Protein AF-A0A5J4PIX2-F1 (afdb_monomer)

Sequence (315 aa):
GSLEWQYAYGLLQMKQENYPQAVTAFTSLLTMNGIDDHLYAMTASALGYIYWLMGKTFQAKIYTAKAVIADITSATKETTALRTLAGLLYETGDINRANKYIKLAMEDANFYNARHRKIEVSSILPIIEKERFEAVEGQRNVLVWFVASVLLLFLLLSGATVIIYKQMKKLQVARYTIEKRQKQLQQTNSQLTEANNIKDEYIGFSFYVNSEYISKIENLYKLVNRKITARQYDDLRVLFRKSDLQKERENMYVSFDETFLKLFPTFISSYNNLFQPNDRTHSDTGKNLTAEMRIFALIRLGIFESERIAKFLNY

Foldseek 3Di:
DDLVVLQVQLVVCVVVVVLVSSLVSLVVSCPDPPDALQSLLVSLQSQLVSCVVVVVLVSNLVSLVSSCVSCVVVVVPPLVSLQVNLVSCVVVPVLVSSLVSLVVSCVSCVVVVPVVSNVVSVVCNVVSVVVVVVVVVVVVVVVVVVVVVVVVVVVVVVVVVVVVVVVVVVVVVVVVVVVVVVVVVVVVVVVVVVVVVLVVVLVVLVVVVVVVVVVVVVVVVVVVVVCVVVVVVVVVVVVDDPVVVVVVLVVVQLSVQQSLCVSVVCLLVVVQVVDDPVPRDDPVPSRGDDLVSQLVSCVVVVNPDPVVSCVSSVD

InterPro domains:
  IPR011990 Tetratricopeptide-like helical domain superfamily [G3DSA:1.25.40.10] (1-125)
  IPR011990 Tetratricopeptide-like helical domain superfamily [SSF48452] (4-108)
  IPR045957 SusR, C-terminal domain [PF19904] (192-315)
  IPR060534 SusR, N-terminal domain [PF28559] (2-123)

Secondary structure (DSSP, 8-state):
--HHHHHHHHHHHHHTT-HHHHHHHHHHHTTSTT--HHHHHHHHHHHHHHHHHTT-HHHHHHHHHHHHHHHHHTT---HHHHHHHHHHHHHTT-HHHHHHHHHHHHHHHHHTT-HHHHHHHHTTHHHHHHHHHHHHHHHHHHHHHHHHHHHHHHHHHHHHHHHHHHHHHHHHHHHHHHHHHHHHHHHHHHHHHHHHHHHHHHHHHHHHHHHHHHHHHHHHHHHHHHHHHTT-HHHHHHHS-HHHHHHHHHHHHHHHHHHHHHH-TTHHHHHHTTS-GGG----TTSSS--HHHHHHHHHHTT---HHHHHHHHT-

Structure (mmCIF, N/CA/C/O backbone):
data_AF-A0A5J4PIX2-F1
#
_entry.id   AF-A0A5J4PIX2-F1
#
loop_
_atom_site.group_PDB
_atom_site.id
_atom_site.type_symbol
_atom_site.label_atom_id
_atom_site.label_alt_id
_atom_site.label_comp_id
_atom_site.label_asym_id
_atom_site.label_entity_id
_atom_site.label_seq_id
_atom_site.pdbx_PDB_ins_code
_atom_site.Cartn_x
_atom_site.Cartn_y
_atom_site.Cartn_z
_atom_site.occupancy
_atom_site.B_iso_or_equiv
_atom_site.auth_seq_id
_atom_site.auth_comp_id
_atom_site.auth_asym_id
_atom_site.auth_atom_id
_atom_site.pdbx_PDB_model_num
ATOM 1 N N . GLY A 1 1 ? 42.971 25.928 -65.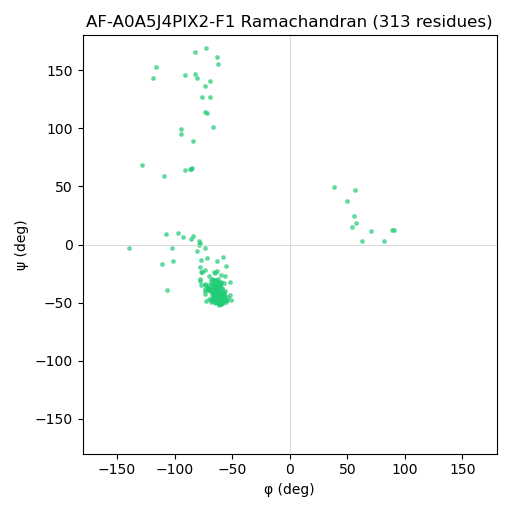569 1.00 60.88 1 GLY A N 1
ATOM 2 C CA . GLY A 1 1 ? 43.254 24.586 -66.113 1.00 60.88 1 GLY A CA 1
ATOM 3 C C . GLY A 1 1 ? 41.956 23.949 -66.555 1.00 60.88 1 GLY A C 1
ATOM 4 O O . GLY A 1 1 ? 40.912 24.391 -66.091 1.00 60.88 1 GLY A O 1
ATOM 5 N N . SER A 1 2 ? 42.004 22.959 -67.445 1.00 83.88 2 SER A N 1
ATOM 6 C CA . SER A 1 2 ? 40.838 22.116 -67.754 1.00 83.88 2 SER A CA 1
ATOM 7 C C . SER A 1 2 ? 40.400 21.312 -66.516 1.00 83.88 2 SER A C 1
ATOM 9 O O . SER A 1 2 ? 41.187 21.154 -65.578 1.00 83.88 2 SER A O 1
ATOM 11 N N . LEU A 1 3 ? 39.159 20.806 -66.510 1.00 87.62 3 LEU A N 1
ATOM 12 C CA . LEU A 1 3 ? 38.625 19.949 -65.435 1.00 87.62 3 LEU A CA 1
ATOM 13 C C . LEU A 1 3 ? 39.538 18.736 -65.181 1.00 87.62 3 LEU A C 1
ATOM 15 O O . LEU A 1 3 ? 39.919 18.461 -64.045 1.00 87.62 3 LEU A O 1
ATOM 19 N N . GLU A 1 4 ? 39.973 18.080 -66.259 1.00 85.94 4 GLU A N 1
ATOM 20 C CA . GLU A 1 4 ? 40.886 16.931 -66.231 1.00 85.94 4 GLU A CA 1
ATOM 21 C C . GLU A 1 4 ? 42.238 17.271 -65.598 1.00 85.94 4 GLU A C 1
ATOM 23 O O . GLU A 1 4 ? 42.764 16.500 -64.796 1.00 85.94 4 GLU A O 1
ATOM 28 N N . TRP A 1 5 ? 42.789 18.449 -65.913 1.00 89.62 5 TRP A N 1
ATOM 29 C CA . TRP A 1 5 ? 44.062 18.883 -65.345 1.00 89.62 5 TRP A CA 1
ATOM 30 C C . TRP A 1 5 ? 43.950 19.116 -63.837 1.00 89.62 5 TRP A C 1
ATOM 32 O O . TRP A 1 5 ? 44.822 18.677 -63.093 1.00 89.62 5 TRP A O 1
ATOM 42 N N . GLN A 1 6 ? 42.876 19.765 -63.371 1.00 88.88 6 GLN A N 1
ATOM 43 C CA . GLN A 1 6 ? 42.657 20.007 -61.939 1.00 88.88 6 GLN A CA 1
ATOM 44 C C . GLN A 1 6 ? 42.469 18.698 -61.166 1.00 88.88 6 GLN A C 1
ATOM 46 O O . GLN A 1 6 ? 43.036 18.533 -60.086 1.00 88.88 6 GLN A O 1
ATOM 51 N N . TYR A 1 7 ? 41.723 17.749 -61.738 1.00 91.56 7 TYR A N 1
ATOM 52 C CA . TYR A 1 7 ? 41.525 16.433 -61.139 1.00 91.56 7 TYR A CA 1
ATOM 53 C C . TYR A 1 7 ? 42.841 15.645 -61.051 1.00 91.56 7 TYR A C 1
ATOM 55 O O . TYR A 1 7 ? 43.217 15.178 -59.975 1.00 91.56 7 TYR A O 1
ATOM 63 N N . ALA A 1 8 ? 43.595 15.568 -62.153 1.00 92.56 8 ALA A N 1
ATOM 64 C CA . ALA A 1 8 ? 44.889 14.891 -62.194 1.00 92.56 8 ALA A CA 1
ATOM 65 C C . ALA A 1 8 ? 45.922 15.548 -61.262 1.00 92.56 8 ALA A C 1
ATOM 67 O O . ALA A 1 8 ? 46.672 14.852 -60.576 1.00 92.56 8 ALA A O 1
ATOM 68 N N . TYR A 1 9 ? 45.939 16.883 -61.192 1.00 93.56 9 TYR A N 1
ATOM 69 C CA . TYR A 1 9 ? 46.800 17.626 -60.277 1.00 93.56 9 TYR A CA 1
ATOM 70 C C . TYR A 1 9 ? 46.440 17.346 -58.812 1.00 93.56 9 TYR A C 1
ATOM 72 O O . TYR A 1 9 ? 47.329 17.059 -58.012 1.00 93.56 9 TYR A O 1
ATOM 80 N N . GLY A 1 10 ? 45.148 17.343 -58.465 1.00 93.19 10 GLY A N 1
ATOM 81 C CA . GLY A 1 10 ? 44.678 16.970 -57.130 1.00 93.19 10 GLY A CA 1
ATOM 82 C C . GLY A 1 10 ? 45.095 15.550 -56.734 1.00 93.19 10 GLY A C 1
ATOM 83 O O . GLY A 1 10 ? 45.618 15.348 -55.638 1.00 93.19 10 GLY A O 1
ATOM 84 N N . LEU A 1 11 ? 44.960 14.579 -57.646 1.00 92.69 11 LEU A N 1
ATOM 85 C CA . LEU A 1 11 ? 45.409 13.198 -57.424 1.00 92.69 11 LEU A CA 1
ATOM 86 C C . LEU A 1 11 ? 46.930 13.096 -57.242 1.00 92.69 11 LEU A C 1
ATOM 88 O O . LEU A 1 11 ? 47.393 12.349 -56.379 1.00 92.69 11 LEU A O 1
ATOM 92 N N . LEU A 1 12 ? 47.713 13.853 -58.018 1.00 94.88 12 LEU A N 1
ATOM 93 C CA . LEU A 1 12 ? 49.168 13.905 -57.872 1.00 94.88 12 LEU A CA 1
ATOM 94 C C . LEU A 1 12 ? 49.569 14.445 -56.495 1.00 94.88 12 LEU A C 1
ATOM 96 O O . LEU A 1 12 ? 50.401 13.836 -55.824 1.00 94.88 12 LEU A O 1
ATOM 100 N N . GLN A 1 13 ? 48.963 15.554 -56.062 1.00 95.19 13 GLN A N 1
ATOM 101 C CA . GLN A 1 13 ? 49.224 16.136 -54.743 1.00 95.19 13 GLN A CA 1
ATOM 102 C C . GLN A 1 13 ? 48.799 15.186 -53.617 1.00 95.19 13 GLN A C 1
ATOM 104 O O . GLN A 1 13 ? 49.530 15.036 -52.643 1.00 95.19 13 GLN A O 1
ATOM 109 N N . MET A 1 14 ? 47.672 14.483 -53.775 1.00 92.31 14 MET A N 1
ATOM 110 C CA . MET A 1 14 ? 47.227 13.455 -52.831 1.00 92.31 14 MET A CA 1
ATOM 111 C C . MET A 1 14 ? 48.238 12.304 -52.727 1.00 92.31 14 MET A C 1
ATOM 113 O O . MET A 1 14 ? 48.564 11.880 -51.624 1.00 92.31 14 MET A O 1
ATOM 117 N N . LYS A 1 15 ? 48.778 11.829 -53.858 1.00 93.00 15 LYS A N 1
ATOM 118 C CA . LYS A 1 15 ? 49.800 10.769 -53.895 1.00 93.00 15 LYS A CA 1
ATOM 119 C C . LYS A 1 15 ? 51.128 11.199 -53.262 1.00 93.00 15 LYS A C 1
ATOM 121 O O . LYS A 1 15 ? 51.846 10.360 -52.736 1.00 93.00 15 LYS A O 1
ATOM 126 N N . GLN A 1 16 ? 51.455 12.488 -53.330 1.00 94.44 16 GLN A N 1
ATOM 127 C CA . GLN A 1 16 ? 52.626 13.084 -52.677 1.00 94.44 16 GLN A CA 1
ATOM 128 C C . GLN A 1 16 ? 52.366 13.453 -51.205 1.00 94.44 16 GLN A C 1
ATOM 130 O O . GLN A 1 16 ? 53.199 14.121 -50.601 1.00 94.44 16 GLN A O 1
ATOM 135 N N . GLU A 1 17 ? 51.210 13.067 -50.645 1.00 92.06 17 GLU A N 1
ATOM 136 C CA . GLU A 1 17 ? 50.758 13.404 -49.284 1.00 92.06 17 GLU A CA 1
ATOM 137 C C . GLU A 1 17 ? 50.670 14.914 -49.007 1.00 92.06 17 GLU A C 1
ATOM 139 O O . GLU A 1 17 ? 50.573 15.367 -47.865 1.00 92.06 17 GLU A O 1
ATOM 144 N N . ASN A 1 18 ? 50.627 15.726 -50.065 1.00 94.81 18 ASN A N 1
ATOM 145 C CA . ASN A 1 18 ? 50.499 17.169 -49.972 1.00 94.81 18 ASN A CA 1
ATOM 146 C C . ASN A 1 18 ? 49.021 17.572 -49.856 1.00 94.81 18 ASN A C 1
ATOM 148 O O . ASN A 1 18 ? 48.418 18.166 -50.759 1.00 94.81 18 ASN A O 1
ATOM 152 N N . TYR A 1 19 ? 48.407 17.178 -48.738 1.00 94.19 19 TYR A N 1
ATOM 153 C CA . TYR A 1 19 ? 46.964 17.277 -48.516 1.00 94.19 19 TYR A CA 1
ATOM 154 C C . TYR A 1 19 ? 46.379 18.692 -48.660 1.00 94.19 19 TYR A C 1
ATOM 156 O O . TYR A 1 19 ? 45.306 18.805 -49.253 1.00 94.19 19 TYR A O 1
ATOM 164 N N . PRO A 1 20 ? 47.015 19.790 -48.198 1.00 94.62 20 PRO A N 1
ATOM 165 C CA . PRO A 1 20 ? 46.440 21.130 -48.361 1.00 94.62 20 PRO A CA 1
ATOM 166 C C . PRO A 1 20 ? 46.295 21.547 -49.835 1.00 94.62 20 PRO A C 1
ATOM 168 O O . PRO A 1 20 ? 45.285 22.137 -50.231 1.00 94.62 20 PRO A O 1
ATOM 171 N N . GLN A 1 21 ? 47.274 21.197 -50.666 1.00 93.50 21 GLN A N 1
ATOM 172 C CA . GLN A 1 21 ? 47.303 21.493 -52.094 1.00 93.50 21 GLN A CA 1
ATOM 173 C C . GLN A 1 21 ? 46.311 20.598 -52.840 1.00 93.50 21 GLN A C 1
ATOM 175 O O . GLN A 1 21 ? 45.586 21.093 -53.701 1.00 93.50 21 GLN A O 1
ATOM 180 N N . ALA A 1 22 ? 46.208 19.320 -52.458 1.00 94.62 22 ALA A N 1
ATOM 181 C CA . ALA A 1 22 ? 45.189 18.410 -52.979 1.00 94.62 22 ALA A CA 1
ATOM 182 C C . ALA A 1 22 ? 43.768 18.907 -52.662 1.00 94.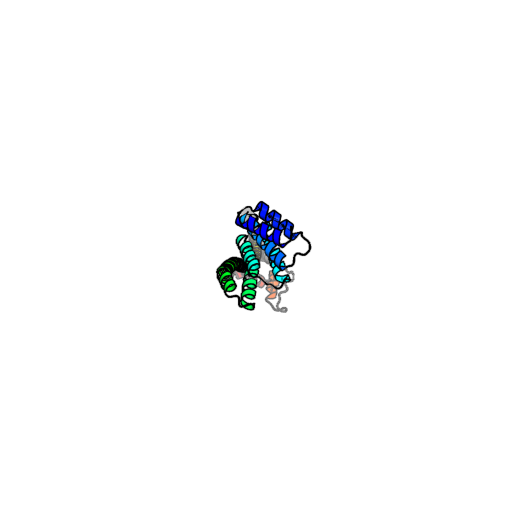62 22 ALA A C 1
ATOM 184 O O . ALA A 1 22 ? 42.920 18.965 -53.550 1.00 94.62 22 ALA A O 1
ATOM 185 N N . VAL A 1 23 ? 43.523 19.347 -51.420 1.00 95.69 23 VAL A N 1
ATOM 186 C CA . VAL A 1 23 ? 42.243 19.945 -51.013 1.00 95.69 23 VAL A CA 1
ATOM 187 C C . VAL A 1 23 ? 41.940 21.180 -51.850 1.00 95.69 23 VAL A C 1
ATOM 189 O O . VAL A 1 23 ? 40.829 21.292 -52.350 1.00 95.69 23 VAL A O 1
ATOM 192 N N . THR A 1 24 ? 42.909 22.078 -52.042 1.00 94.62 24 THR A N 1
ATOM 193 C CA . THR A 1 24 ? 42.724 23.304 -52.839 1.00 94.62 24 THR A CA 1
ATOM 194 C C . THR A 1 24 ? 42.380 22.992 -54.299 1.00 94.62 24 THR A C 1
ATOM 196 O O . THR A 1 24 ? 41.488 23.615 -54.872 1.00 94.62 24 THR A O 1
ATOM 199 N N . ALA A 1 25 ? 43.052 22.006 -54.898 1.00 93.50 25 ALA A N 1
ATOM 200 C CA . ALA A 1 25 ? 42.788 21.574 -56.267 1.00 93.50 25 ALA A CA 1
ATOM 201 C C . ALA A 1 25 ? 41.380 20.977 -56.414 1.00 93.50 25 ALA A C 1
ATOM 203 O O . ALA A 1 25 ? 40.615 21.386 -57.288 1.00 93.50 25 ALA A O 1
ATOM 204 N N . PHE A 1 26 ? 41.000 20.059 -55.520 1.00 95.38 26 PHE A N 1
ATOM 205 C CA . PHE A 1 26 ? 39.692 19.412 -55.572 1.00 95.38 26 PHE A CA 1
ATOM 206 C C . PHE A 1 26 ? 38.539 20.352 -55.205 1.00 95.38 26 PHE A C 1
ATOM 208 O O . PHE A 1 26 ? 37.488 20.287 -55.836 1.00 95.38 26 PHE A O 1
ATOM 215 N N . THR A 1 27 ? 38.701 21.263 -54.240 1.00 93.81 27 THR A N 1
ATOM 216 C CA . THR A 1 27 ? 37.658 22.260 -53.941 1.00 93.81 27 THR A CA 1
ATOM 217 C C . THR A 1 27 ? 37.482 23.244 -55.088 1.00 93.81 27 THR A C 1
ATOM 219 O O . THR A 1 27 ? 36.345 23.570 -55.419 1.00 93.81 27 THR A O 1
ATOM 222 N N . SER A 1 28 ? 38.573 23.665 -55.740 1.00 91.19 28 SER A N 1
ATOM 223 C CA . SER A 1 28 ? 38.495 24.480 -56.954 1.00 91.19 28 SER A CA 1
ATOM 224 C C . SER A 1 28 ? 37.748 23.736 -58.062 1.00 91.19 28 SER A C 1
ATOM 226 O O . SER A 1 28 ? 36.822 24.305 -58.638 1.00 91.19 28 SER A O 1
ATOM 228 N N . LEU A 1 29 ? 38.062 22.456 -58.294 1.00 92.81 29 LEU A N 1
ATOM 229 C CA . LEU A 1 29 ? 37.384 21.620 -59.288 1.00 92.81 29 LEU A CA 1
ATOM 230 C C . LEU A 1 29 ? 35.868 21.530 -59.051 1.00 92.81 29 LEU A C 1
ATOM 232 O O . LEU A 1 29 ? 35.101 21.707 -59.992 1.00 92.81 29 LEU A O 1
ATOM 236 N N . LEU A 1 30 ? 35.429 21.350 -57.799 1.00 92.00 30 LEU A N 1
ATOM 237 C CA . LEU A 1 30 ? 34.001 21.302 -57.446 1.00 92.00 30 LEU A CA 1
ATOM 238 C C . LEU A 1 30 ? 33.239 22.614 -57.716 1.00 92.00 30 LEU A C 1
ATOM 240 O O . LEU A 1 30 ? 32.011 22.614 -57.673 1.00 92.00 30 LEU A O 1
ATOM 244 N N . THR A 1 31 ? 33.940 23.727 -57.959 1.00 89.62 31 THR A N 1
ATOM 245 C CA . THR A 1 31 ? 33.336 25.039 -58.269 1.00 89.62 31 THR A CA 1
ATOM 246 C C . THR A 1 31 ? 33.376 25.402 -59.754 1.00 89.62 31 THR A C 1
ATOM 248 O O . THR A 1 31 ? 32.864 26.451 -60.140 1.00 89.62 31 THR A O 1
ATOM 251 N N . MET A 1 32 ? 33.989 24.566 -60.598 1.00 88.94 32 MET A N 1
ATOM 252 C CA . MET A 1 32 ? 34.091 24.826 -62.033 1.00 88.94 32 MET A CA 1
ATOM 253 C C . MET A 1 32 ? 32.796 24.453 -62.766 1.00 88.94 32 MET A C 1
ATOM 255 O O . MET A 1 32 ? 32.150 23.453 -62.461 1.00 88.94 32 MET A O 1
ATOM 259 N N . ASN A 1 33 ? 32.438 25.243 -63.782 1.00 84.12 33 ASN A N 1
ATOM 260 C CA . ASN A 1 33 ? 31.292 24.953 -64.643 1.00 84.12 33 ASN A CA 1
ATOM 261 C C . ASN A 1 33 ? 31.565 23.718 -65.519 1.00 84.12 33 ASN A C 1
ATOM 263 O O . ASN A 1 33 ? 32.663 23.573 -66.057 1.00 84.12 33 ASN A O 1
ATOM 267 N N . GLY A 1 34 ? 30.547 22.873 -65.708 1.00 83.25 34 GLY A N 1
ATOM 268 C CA . GLY A 1 34 ? 30.616 21.699 -66.588 1.00 83.25 34 GLY A CA 1
ATOM 269 C C . GLY A 1 34 ? 31.118 20.411 -65.928 1.00 83.25 34 GLY A C 1
ATOM 270 O O . GLY A 1 34 ? 31.419 19.463 -66.644 1.00 83.25 34 GLY A O 1
ATOM 271 N N . ILE A 1 35 ? 31.215 20.365 -64.595 1.00 87.44 35 ILE A N 1
ATOM 272 C CA . ILE A 1 35 ? 31.452 19.114 -63.865 1.00 87.44 35 ILE A CA 1
ATOM 273 C C . ILE A 1 35 ? 30.209 18.216 -63.955 1.00 87.44 35 ILE A C 1
ATOM 275 O O . ILE A 1 35 ? 29.102 18.664 -63.656 1.00 87.44 35 ILE A O 1
ATOM 279 N N . ASP A 1 36 ? 30.385 16.969 -64.389 1.00 88.94 36 ASP A N 1
ATOM 280 C CA . ASP A 1 36 ? 29.320 15.966 -64.339 1.00 88.94 36 ASP A CA 1
ATOM 281 C C . ASP A 1 36 ? 29.225 15.319 -62.945 1.00 88.94 36 ASP A C 1
ATOM 283 O O . ASP A 1 36 ? 30.123 15.447 -62.106 1.00 88.94 36 ASP A O 1
ATOM 287 N N . ASP A 1 37 ? 28.119 14.622 -62.686 1.00 87.25 37 ASP A N 1
ATOM 288 C CA . ASP A 1 37 ? 27.860 13.999 -61.386 1.00 87.25 37 ASP A CA 1
ATOM 289 C C . ASP A 1 37 ? 28.899 12.918 -61.028 1.00 87.25 37 ASP A C 1
ATOM 291 O O . ASP A 1 37 ? 29.210 12.731 -59.852 1.00 87.25 37 ASP A O 1
ATOM 295 N N . HIS A 1 38 ? 29.481 12.230 -62.017 1.00 85.88 38 HIS A N 1
ATOM 296 C CA . HIS A 1 38 ? 30.475 11.182 -61.774 1.00 85.88 38 HIS A CA 1
ATOM 297 C C . HIS A 1 38 ? 31.815 11.778 -61.321 1.00 85.88 38 HIS A C 1
ATOM 299 O O . HIS A 1 38 ? 32.360 11.389 -60.286 1.00 85.88 38 HIS A O 1
ATOM 305 N N . LEU A 1 39 ? 32.315 12.790 -62.031 1.00 88.50 39 LEU A N 1
ATOM 306 C CA . LEU A 1 39 ? 33.515 13.535 -61.667 1.00 88.50 39 LEU A CA 1
ATOM 307 C C . LEU A 1 39 ? 33.321 14.278 -60.340 1.00 88.50 39 LEU A C 1
ATOM 309 O O . LEU A 1 39 ? 34.252 14.344 -59.529 1.00 88.50 39 LEU A O 1
ATOM 313 N N . TYR A 1 40 ? 32.113 14.789 -60.075 1.00 91.94 40 TYR A N 1
ATOM 314 C CA . TYR A 1 40 ? 31.759 15.343 -58.770 1.00 91.94 40 TYR A CA 1
ATOM 315 C C . TYR A 1 40 ? 31.881 14.284 -57.669 1.00 91.94 40 TYR A C 1
ATOM 317 O O . TYR A 1 40 ? 32.528 14.542 -56.650 1.00 91.94 40 TYR A O 1
ATOM 325 N N . ALA A 1 41 ? 31.310 13.092 -57.869 1.00 89.50 41 ALA A N 1
ATOM 326 C CA . ALA A 1 41 ? 31.349 12.008 -56.893 1.00 89.50 41 ALA A CA 1
ATOM 327 C C . ALA A 1 41 ? 32.783 11.559 -56.583 1.00 89.50 41 ALA A C 1
ATOM 329 O O . ALA A 1 41 ? 33.179 11.516 -55.415 1.00 89.50 41 ALA A O 1
ATOM 330 N N . MET A 1 42 ? 33.605 11.340 -57.614 1.00 89.25 42 MET A N 1
ATOM 331 C CA . MET A 1 42 ? 35.021 10.989 -57.463 1.00 89.25 42 MET A CA 1
ATOM 332 C C . MET A 1 42 ? 35.805 12.068 -56.703 1.00 89.25 42 MET A C 1
ATOM 334 O O . MET A 1 42 ? 36.594 11.762 -55.806 1.00 89.25 42 MET A O 1
ATOM 338 N N . THR A 1 43 ? 35.575 13.341 -57.034 1.00 93.06 43 THR A N 1
ATOM 339 C CA . THR A 1 43 ? 36.252 14.483 -56.400 1.00 93.06 43 THR A CA 1
ATOM 340 C C . THR A 1 43 ? 35.830 14.648 -54.938 1.00 93.06 43 THR A C 1
ATOM 342 O O . THR A 1 43 ? 36.672 14.840 -54.058 1.00 93.06 43 THR A O 1
ATOM 345 N N . ALA A 1 44 ? 34.532 14.531 -54.647 1.00 94.12 44 ALA A N 1
ATOM 346 C CA . ALA A 1 44 ? 34.002 14.582 -53.289 1.00 94.12 44 ALA A CA 1
ATOM 347 C C . ALA A 1 44 ? 34.476 13.384 -52.446 1.00 94.12 44 ALA A C 1
ATOM 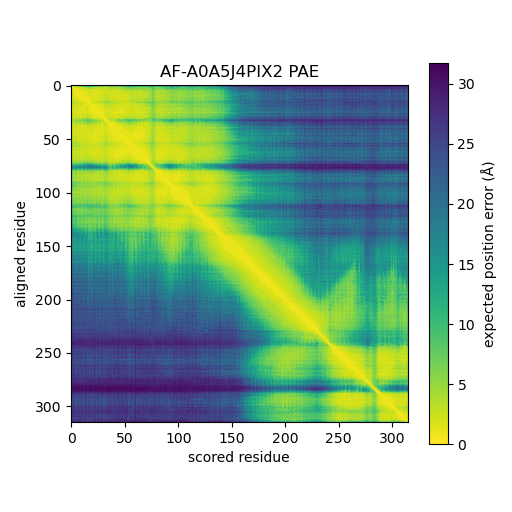349 O O . ALA A 1 44 ? 34.803 13.559 -51.273 1.00 94.12 44 ALA A O 1
ATOM 350 N N . SER A 1 45 ? 34.589 12.194 -53.042 1.00 92.00 45 SER A N 1
ATOM 351 C CA . SER A 1 45 ? 35.131 10.997 -52.389 1.00 92.00 45 SER A CA 1
ATOM 352 C C . SER A 1 45 ? 36.604 11.186 -52.009 1.00 92.00 45 SER A C 1
ATOM 354 O O . SER A 1 45 ? 36.980 10.971 -50.854 1.00 92.00 45 SER A O 1
ATOM 356 N N . ALA A 1 46 ? 37.423 11.709 -52.931 1.00 93.38 46 ALA A N 1
ATOM 357 C CA . ALA A 1 46 ? 38.825 12.041 -52.671 1.00 93.38 46 ALA A CA 1
ATOM 358 C C . ALA A 1 46 ? 38.978 13.094 -51.557 1.00 93.38 46 ALA A C 1
ATOM 360 O O . ALA A 1 46 ? 39.794 12.921 -50.651 1.00 93.38 46 ALA A O 1
ATOM 361 N N . LEU A 1 47 ? 38.152 14.149 -51.557 1.00 95.62 47 LEU A N 1
ATOM 362 C CA . LEU A 1 47 ? 38.112 15.123 -50.459 1.00 95.62 47 LEU A CA 1
ATOM 363 C C . LEU A 1 47 ? 37.705 14.481 -49.132 1.00 95.62 47 LEU A C 1
ATOM 365 O O . LEU A 1 47 ? 38.319 14.773 -48.108 1.00 95.62 47 LEU A O 1
ATOM 369 N N . GLY A 1 48 ? 36.696 13.606 -49.137 1.00 94.19 48 GLY A N 1
ATOM 370 C CA . GLY A 1 48 ? 36.265 12.858 -47.957 1.00 94.19 48 GLY A CA 1
ATOM 371 C C . GLY A 1 48 ? 37.413 12.062 -47.338 1.00 94.19 48 GLY A C 1
ATOM 372 O O . GLY A 1 48 ? 37.665 12.177 -46.138 1.00 94.19 48 GLY A O 1
ATOM 373 N N . TYR A 1 49 ? 38.158 11.337 -48.175 1.00 92.62 49 TYR A N 1
ATOM 374 C CA . TYR A 1 49 ? 39.325 10.561 -47.766 1.00 92.62 49 TYR A CA 1
ATOM 375 C C . TYR A 1 49 ? 40.464 11.440 -47.233 1.00 92.62 49 TYR A C 1
ATOM 377 O O . TYR A 1 49 ? 40.986 11.181 -46.150 1.00 92.62 49 TYR A O 1
ATOM 385 N N . ILE A 1 50 ? 40.806 12.530 -47.928 1.00 95.06 50 ILE A N 1
ATOM 386 C CA . ILE A 1 50 ? 41.853 13.457 -47.474 1.00 95.06 50 ILE A CA 1
ATOM 387 C C . ILE A 1 50 ? 41.476 14.095 -46.134 1.00 95.06 50 ILE A C 1
ATOM 389 O O . ILE A 1 50 ? 42.296 14.148 -45.221 1.00 95.06 50 ILE A O 1
ATOM 393 N N . TYR A 1 51 ? 40.232 14.552 -45.971 1.00 95.69 51 TYR A N 1
ATOM 394 C CA . TYR A 1 51 ? 39.793 15.119 -44.698 1.00 95.69 51 TYR A CA 1
ATOM 395 C C . TYR A 1 51 ? 39.825 14.098 -43.563 1.00 95.69 51 TYR A C 1
ATOM 397 O O . TYR A 1 51 ? 40.144 14.478 -42.438 1.00 95.69 51 TYR A O 1
ATOM 405 N N . TRP A 1 52 ? 39.546 12.8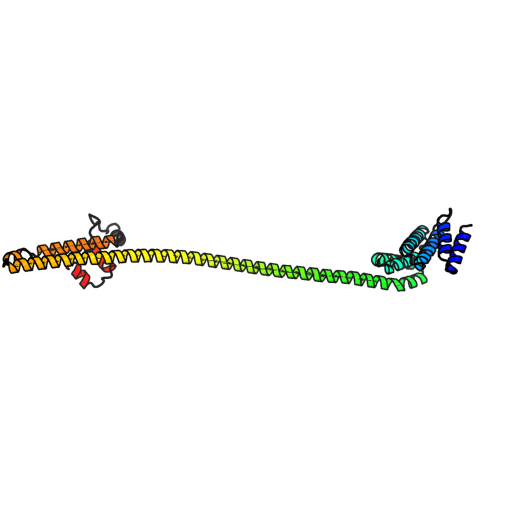23 -43.839 1.00 92.19 52 TRP A N 1
ATOM 406 C CA . TRP A 1 52 ? 39.700 11.757 -42.852 1.00 92.19 52 TRP A CA 1
ATOM 407 C C . TRP A 1 52 ? 41.169 11.578 -42.443 1.00 92.19 52 TRP A C 1
ATOM 409 O O . TRP A 1 52 ? 41.461 11.626 -41.250 1.00 92.19 52 TRP A O 1
ATOM 419 N N . LEU A 1 53 ? 42.100 11.515 -43.405 1.00 92.19 53 LEU A N 1
ATOM 420 C CA . LEU A 1 53 ? 43.547 11.448 -43.132 1.00 92.19 53 LEU A CA 1
ATOM 421 C C . LEU A 1 53 ? 44.065 12.660 -42.341 1.00 92.19 53 LEU A C 1
ATOM 423 O O . LEU A 1 53 ? 44.963 12.534 -41.515 1.00 92.19 53 LEU A O 1
ATOM 427 N N . MET A 1 54 ? 43.471 13.837 -42.549 1.00 94.19 54 MET A N 1
ATOM 428 C CA . MET A 1 54 ? 43.785 15.058 -41.799 1.00 94.19 54 MET A CA 1
ATOM 429 C C . MET A 1 54 ? 43.130 15.123 -40.403 1.00 94.19 54 MET A C 1
ATOM 431 O O . MET A 1 54 ? 43.214 16.163 -39.748 1.00 94.19 54 MET A O 1
ATOM 435 N N . GLY A 1 55 ? 42.408 14.085 -39.963 1.00 92.31 55 GLY A N 1
ATOM 436 C CA . GLY A 1 55 ? 41.663 14.074 -38.695 1.00 92.31 55 GLY A CA 1
ATOM 437 C C . GLY A 1 55 ? 40.425 14.984 -38.674 1.00 92.31 55 GLY A C 1
ATOM 438 O O . GLY A 1 55 ? 39.838 15.236 -37.623 1.00 92.31 55 GLY A O 1
ATOM 439 N N . LYS A 1 56 ? 39.998 15.500 -39.832 1.00 95.38 56 LYS A N 1
ATOM 440 C CA . LYS A 1 56 ? 38.842 16.396 -39.998 1.00 95.38 56 LYS A CA 1
ATOM 441 C C . LYS A 1 56 ? 37.569 15.587 -40.265 1.00 95.38 56 LYS A C 1
ATOM 443 O O . LYS A 1 56 ? 36.952 15.683 -41.327 1.00 95.38 56 LYS A O 1
ATOM 448 N N . THR A 1 57 ? 37.157 14.788 -39.281 1.00 93.06 57 THR A N 1
ATOM 449 C CA . THR A 1 57 ? 36.087 13.780 -39.415 1.00 93.06 57 THR A CA 1
ATOM 450 C C . THR A 1 57 ? 34.729 14.356 -39.828 1.00 93.06 57 THR A C 1
ATOM 452 O O . THR A 1 57 ? 33.970 13.715 -40.554 1.00 93.06 57 THR A O 1
ATOM 455 N N . PHE A 1 58 ? 34.395 15.579 -39.406 1.00 94.00 58 PHE A N 1
ATOM 456 C CA . PHE A 1 58 ? 33.141 16.224 -39.809 1.00 94.00 58 PHE A CA 1
ATOM 457 C C . PHE A 1 58 ? 33.123 16.538 -41.311 1.00 94.00 58 PHE A C 1
ATOM 459 O O . PHE A 1 58 ? 32.171 16.188 -42.009 1.00 94.00 58 PHE A O 1
ATOM 466 N N . GLN A 1 59 ? 34.202 17.131 -41.824 1.00 95.00 59 GLN A N 1
ATOM 467 C CA . GLN A 1 59 ? 34.378 17.407 -43.245 1.00 95.00 59 GLN A CA 1
ATOM 468 C C . GLN A 1 59 ? 34.443 16.103 -44.044 1.00 95.00 59 GLN A C 1
ATOM 470 O O . GLN A 1 59 ? 33.788 16.006 -45.080 1.00 95.00 59 GLN A O 1
ATOM 475 N N . ALA A 1 60 ? 35.136 15.081 -43.531 1.00 95.25 60 ALA A N 1
ATOM 476 C CA . ALA A 1 60 ? 35.166 13.754 -44.140 1.00 95.25 60 ALA A CA 1
ATOM 477 C C . ALA A 1 60 ? 33.750 13.190 -44.340 1.00 95.25 60 ALA A C 1
ATOM 479 O O . ALA A 1 60 ? 33.399 12.786 -45.449 1.00 95.25 60 ALA A O 1
ATOM 480 N N . LYS A 1 61 ? 32.894 13.248 -43.307 1.00 94.81 61 LYS A N 1
ATOM 481 C CA . LYS A 1 61 ? 31.488 12.819 -43.399 1.00 94.81 61 LYS A CA 1
ATOM 482 C C . LYS A 1 61 ? 30.689 13.637 -44.410 1.00 94.81 61 LYS A C 1
ATOM 484 O O . LYS A 1 61 ? 29.943 13.051 -45.188 1.00 94.81 61 LYS A O 1
ATOM 489 N N . ILE A 1 62 ? 30.853 14.962 -44.432 1.00 95.62 62 ILE A N 1
ATOM 490 C CA . ILE A 1 62 ? 30.153 15.833 -45.390 1.00 95.62 62 ILE A CA 1
ATOM 491 C C . ILE A 1 62 ? 30.525 15.477 -46.828 1.00 95.62 62 ILE A C 1
ATOM 493 O O . ILE A 1 62 ? 29.639 15.275 -47.653 1.00 95.62 62 ILE A O 1
ATOM 497 N N . TYR A 1 63 ? 31.818 15.411 -47.140 1.00 95.81 63 TYR A N 1
ATOM 498 C CA . TYR A 1 63 ? 32.271 15.175 -48.509 1.00 95.81 63 TYR A CA 1
ATOM 499 C C . TYR A 1 63 ? 32.004 13.738 -48.966 1.00 95.81 63 TYR A C 1
ATOM 501 O O . TYR A 1 63 ? 31.573 13.543 -50.097 1.00 95.81 63 TYR A O 1
ATOM 509 N N . THR A 1 64 ? 32.105 12.754 -48.070 1.00 94.75 64 THR A N 1
ATOM 510 C CA . THR A 1 64 ? 31.695 11.375 -48.379 1.00 94.75 64 THR A CA 1
ATOM 511 C C . THR A 1 64 ? 30.182 11.280 -48.609 1.00 94.75 64 THR A C 1
ATOM 513 O O . THR A 1 64 ? 29.747 10.613 -49.539 1.00 94.75 64 THR A O 1
ATOM 516 N N . ALA A 1 65 ? 29.353 11.989 -47.833 1.00 94.44 65 ALA A N 1
ATOM 517 C CA . ALA A 1 65 ? 27.908 12.039 -48.073 1.00 94.44 65 ALA A CA 1
ATOM 518 C C . ALA A 1 65 ? 27.557 12.726 -49.402 1.00 94.44 65 ALA A C 1
ATOM 520 O O . ALA A 1 65 ? 26.671 12.261 -50.113 1.00 94.44 65 ALA A O 1
ATOM 521 N N . LYS A 1 66 ? 28.272 13.797 -49.766 1.00 94.19 66 LYS A N 1
ATOM 522 C CA . LYS A 1 66 ? 28.146 14.439 -51.083 1.00 94.19 66 LYS A CA 1
ATOM 523 C C . LYS A 1 66 ? 28.520 13.486 -52.221 1.00 94.19 66 LYS A C 1
ATOM 525 O O . LYS A 1 66 ? 27.809 13.461 -53.218 1.00 94.19 66 LYS A O 1
ATOM 530 N N . ALA A 1 67 ? 29.575 12.688 -52.045 1.00 92.44 67 ALA A N 1
ATOM 531 C CA . ALA A 1 67 ? 29.959 11.654 -53.002 1.00 92.44 67 ALA A CA 1
ATOM 532 C C . ALA A 1 67 ? 28.850 10.608 -53.171 1.00 92.44 67 ALA A C 1
ATOM 534 O O . ALA A 1 67 ? 28.414 10.369 -54.286 1.00 92.44 67 ALA A O 1
ATOM 535 N N . VAL A 1 68 ? 28.301 10.091 -52.064 1.00 91.44 68 VAL A N 1
ATOM 536 C CA . VAL A 1 68 ? 27.168 9.149 -52.087 1.00 91.44 68 VAL A CA 1
ATOM 537 C C . VAL A 1 68 ? 25.959 9.722 -52.827 1.00 91.44 68 VAL A C 1
ATOM 539 O O . VAL A 1 68 ? 25.332 9.016 -53.610 1.00 91.44 68 VAL A O 1
ATOM 542 N N . ILE A 1 69 ? 25.608 10.988 -52.583 1.00 91.06 69 ILE A N 1
ATOM 543 C CA . ILE A 1 69 ? 24.480 11.634 -53.267 1.00 91.06 69 ILE A CA 1
ATOM 544 C C . ILE A 1 69 ? 24.739 11.685 -54.776 1.00 91.06 69 ILE A C 1
ATOM 546 O O . ILE A 1 69 ? 23.866 11.288 -55.540 1.00 91.06 69 ILE A O 1
ATOM 550 N N . ALA A 1 70 ? 25.933 12.109 -55.190 1.00 90.25 70 ALA A N 1
ATOM 551 C CA . ALA A 1 70 ? 26.306 12.207 -56.598 1.00 90.25 70 ALA A CA 1
ATOM 552 C C . ALA A 1 70 ? 26.424 10.834 -57.298 1.00 90.25 70 ALA A C 1
ATOM 554 O O . ALA A 1 70 ? 26.022 10.689 -58.450 1.00 90.25 70 ALA A O 1
ATOM 555 N N . ASP A 1 71 ? 26.886 9.791 -56.599 1.00 86.62 71 ASP A N 1
ATOM 556 C CA . ASP A 1 71 ? 26.898 8.404 -57.101 1.00 86.62 71 ASP A CA 1
ATOM 557 C C . ASP A 1 71 ? 25.481 7.856 -57.332 1.00 86.62 71 ASP A C 1
ATOM 559 O O . ASP A 1 71 ? 25.232 7.067 -58.249 1.00 86.62 71 ASP A O 1
ATOM 563 N N . ILE A 1 72 ? 24.528 8.268 -56.491 1.00 84.25 72 ILE A N 1
ATOM 564 C CA . ILE A 1 72 ? 23.117 7.910 -56.651 1.00 84.25 72 ILE A CA 1
ATOM 565 C C . ILE A 1 72 ? 22.498 8.689 -57.819 1.00 84.25 72 ILE A C 1
ATOM 567 O O . ILE A 1 72 ? 21.765 8.088 -58.606 1.00 84.25 72 ILE A O 1
ATOM 571 N N . THR A 1 73 ? 22.782 9.991 -57.961 1.00 83.81 73 THR A N 1
ATOM 572 C CA . THR A 1 73 ? 22.213 10.816 -59.046 1.00 83.81 73 THR A CA 1
ATOM 573 C C . THR A 1 73 ? 22.778 10.456 -60.417 1.00 83.81 73 THR A C 1
ATOM 575 O O . THR A 1 73 ? 22.014 10.376 -61.376 1.00 83.81 73 THR A O 1
ATOM 578 N N . SER A 1 74 ? 24.072 10.134 -60.505 1.00 80.56 74 SER A N 1
ATOM 579 C CA . SER A 1 74 ? 24.719 9.659 -61.740 1.00 80.56 74 SER A CA 1
ATOM 580 C C . SER A 1 74 ? 24.351 8.221 -62.126 1.00 80.56 74 SER A C 1
ATOM 582 O O . SER A 1 74 ? 24.791 7.737 -63.168 1.00 80.56 74 SER A O 1
ATOM 584 N N . ALA A 1 75 ? 23.559 7.520 -61.302 1.00 71.75 75 ALA A N 1
ATOM 585 C CA . ALA A 1 75 ? 23.206 6.107 -61.456 1.00 71.75 75 ALA A CA 1
ATOM 586 C C . ALA A 1 75 ? 24.414 5.148 -61.580 1.00 71.75 75 ALA A C 1
ATOM 588 O O . ALA A 1 75 ? 24.240 3.981 -61.941 1.00 71.75 75 ALA A O 1
ATOM 589 N N . THR A 1 76 ? 25.624 5.604 -61.239 1.00 65.75 76 THR A N 1
ATOM 590 C CA . THR A 1 76 ? 26.852 4.794 -61.213 1.00 65.75 76 THR A CA 1
ATOM 591 C C . THR A 1 76 ? 26.863 3.845 -60.016 1.00 65.75 76 THR A C 1
ATOM 593 O O . THR A 1 76 ? 27.526 2.805 -60.068 1.00 65.75 76 THR A O 1
ATOM 596 N N . LYS A 1 77 ? 26.079 4.164 -58.966 1.00 62.84 77 LYS A N 1
ATOM 597 C CA . LYS A 1 77 ? 25.896 3.382 -57.731 1.00 62.84 77 LYS A CA 1
ATOM 598 C C . LYS A 1 77 ? 27.204 2.747 -57.257 1.00 62.84 77 LYS A C 1
ATOM 600 O O . LYS A 1 77 ? 27.285 1.542 -56.982 1.00 62.84 77 LYS A O 1
ATOM 605 N N . GLU A 1 78 ? 28.257 3.556 -57.186 1.00 65.50 78 GLU A N 1
ATOM 606 C CA . GLU A 1 78 ? 29.519 3.114 -56.621 1.00 65.50 78 GLU A CA 1
ATOM 607 C C . GLU A 1 78 ? 29.335 2.851 -55.120 1.00 65.50 78 GLU A C 1
ATOM 609 O O . GLU A 1 78 ? 29.321 3.737 -54.271 1.00 65.50 78 GLU A O 1
ATOM 614 N N . THR A 1 79 ? 29.196 1.572 -54.771 1.00 70.62 79 THR A N 1
ATOM 615 C CA . THR A 1 79 ? 29.018 1.085 -53.393 1.00 70.62 79 THR A CA 1
ATOM 616 C C . THR A 1 79 ? 30.134 1.547 -52.435 1.00 70.62 79 THR A C 1
ATOM 618 O O . THR A 1 79 ? 29.972 1.520 -51.213 1.00 70.62 79 THR A O 1
ATOM 621 N N . THR A 1 80 ? 31.275 1.978 -52.977 1.00 81.50 80 THR A N 1
ATOM 622 C CA . THR A 1 80 ? 32.479 2.379 -52.246 1.00 81.50 80 THR A CA 1
ATOM 623 C C . THR A 1 80 ? 32.245 3.596 -51.354 1.00 81.50 80 THR A C 1
ATOM 625 O O . THR A 1 80 ? 32.588 3.534 -50.174 1.00 81.50 80 THR A O 1
ATOM 628 N N . ALA A 1 81 ? 31.625 4.672 -51.857 1.00 87.38 81 ALA A N 1
ATOM 629 C CA . ALA A 1 81 ? 31.386 5.880 -51.062 1.00 87.38 81 ALA A CA 1
ATOM 630 C C . ALA A 1 81 ? 30.407 5.612 -49.907 1.00 87.38 81 ALA A C 1
ATOM 632 O O . ALA A 1 81 ? 30.613 6.075 -48.782 1.00 87.38 81 ALA A O 1
ATOM 633 N N . LEU A 1 82 ? 29.378 4.794 -50.154 1.00 89.81 82 LEU A N 1
ATOM 634 C CA . LEU A 1 82 ? 28.375 4.435 -49.151 1.00 89.81 82 LEU A CA 1
ATOM 635 C C . LEU A 1 82 ? 28.959 3.544 -48.047 1.00 89.81 82 LEU A C 1
ATOM 637 O O . LEU A 1 82 ? 28.682 3.764 -46.866 1.00 89.81 82 LEU A O 1
ATOM 641 N N . ARG A 1 83 ? 29.827 2.593 -48.416 1.00 90.50 83 ARG A N 1
ATOM 642 C CA . ARG A 1 83 ? 30.616 1.791 -47.468 1.00 90.50 83 ARG A CA 1
ATOM 643 C C . ARG A 1 83 ? 31.526 2.678 -46.617 1.00 90.50 83 ARG A C 1
ATOM 645 O O . ARG A 1 83 ? 31.541 2.528 -45.398 1.00 90.50 83 ARG A O 1
ATOM 652 N N . THR A 1 84 ? 32.250 3.614 -47.234 1.00 90.81 84 THR A N 1
ATOM 653 C CA . THR A 1 84 ? 33.130 4.552 -46.518 1.00 90.81 84 THR A CA 1
ATOM 654 C C . THR A 1 84 ? 32.337 5.421 -45.544 1.00 90.81 84 THR A C 1
ATOM 656 O O . THR A 1 84 ? 32.73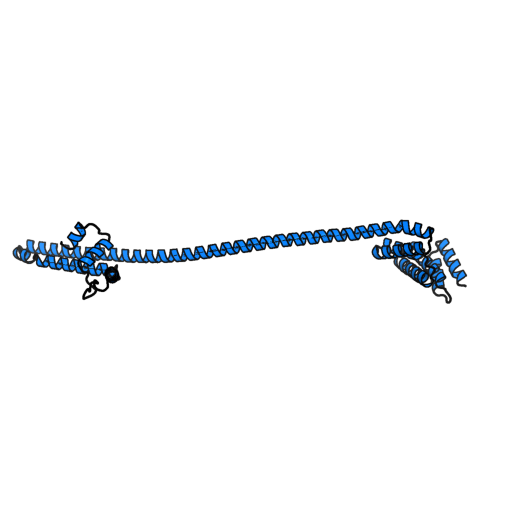5 5.570 -44.391 1.00 90.81 84 THR A O 1
ATOM 659 N N . LEU A 1 85 ? 31.169 5.931 -45.952 1.00 93.44 85 LEU A N 1
ATOM 660 C CA . LEU A 1 85 ? 30.301 6.705 -45.064 1.00 93.44 85 LEU A CA 1
ATOM 661 C C . LEU A 1 85 ? 29.794 5.863 -43.888 1.00 93.44 85 LEU A C 1
ATOM 663 O O . LEU A 1 85 ? 29.759 6.354 -42.762 1.00 93.44 85 LEU A O 1
ATOM 667 N N . ALA A 1 86 ? 29.424 4.602 -44.130 1.00 93.69 86 ALA A N 1
ATOM 668 C CA . ALA A 1 86 ? 29.036 3.682 -43.068 1.00 93.69 86 ALA A CA 1
ATOM 669 C C . ALA A 1 86 ? 30.180 3.449 -42.066 1.00 93.69 86 ALA A C 1
ATOM 671 O O . ALA A 1 86 ? 29.936 3.488 -40.863 1.00 93.69 86 ALA A O 1
ATOM 672 N N . GLY A 1 87 ? 31.418 3.291 -42.548 1.00 92.19 87 GLY A N 1
ATOM 673 C CA . GLY A 1 87 ? 32.615 3.194 -41.706 1.00 92.19 87 GLY A CA 1
ATOM 674 C C . GLY A 1 87 ? 32.844 4.446 -40.853 1.00 92.19 87 GLY A C 1
ATOM 675 O O . GLY A 1 87 ? 32.966 4.344 -39.638 1.00 92.19 87 GLY A O 1
ATOM 676 N N . LEU A 1 88 ? 32.785 5.640 -41.454 1.00 93.00 88 LEU A N 1
ATOM 677 C CA . LEU A 1 88 ? 32.926 6.912 -40.726 1.00 93.00 88 LEU A CA 1
ATOM 678 C C . LEU A 1 88 ? 31.833 7.117 -39.665 1.00 93.00 88 LEU A C 1
ATOM 680 O O . LEU A 1 88 ? 32.068 7.712 -38.611 1.00 93.00 88 LEU A O 1
ATOM 684 N N . LEU A 1 89 ? 30.606 6.676 -39.945 1.00 94.00 89 LEU A N 1
ATOM 685 C CA . LEU A 1 89 ? 29.502 6.748 -38.987 1.00 94.00 89 LEU A CA 1
ATOM 686 C C . LEU A 1 89 ? 29.688 5.756 -37.845 1.00 94.00 89 LEU A C 1
ATOM 688 O O . LEU A 1 89 ? 29.446 6.122 -36.699 1.00 94.00 89 LEU A O 1
ATOM 692 N N . TYR A 1 90 ? 30.177 4.556 -38.149 1.00 93.25 90 TYR A N 1
ATOM 693 C CA . TYR A 1 90 ? 30.520 3.551 -37.155 1.00 93.25 90 TYR A CA 1
ATOM 694 C C . TYR A 1 90 ? 31.625 4.048 -36.211 1.00 93.25 90 TYR A C 1
ATOM 696 O O . TYR A 1 90 ? 31.411 4.096 -35.004 1.00 93.25 90 TYR A O 1
ATOM 704 N N . GLU A 1 91 ? 32.739 4.555 -36.752 1.00 90.19 91 GLU A N 1
ATOM 705 C CA . GLU A 1 91 ? 33.848 5.128 -35.967 1.00 90.19 91 GLU A CA 1
ATOM 706 C C . GLU A 1 91 ? 33.419 6.320 -35.098 1.00 90.19 91 GLU A C 1
ATOM 708 O O . GLU A 1 91 ? 34.029 6.597 -34.068 1.00 90.19 91 GLU A O 1
ATOM 713 N N . THR A 1 92 ? 32.363 7.038 -35.497 1.00 90.88 92 THR A N 1
ATOM 714 C CA . THR A 1 92 ? 31.823 8.175 -34.733 1.00 90.88 92 THR A CA 1
ATOM 715 C C . THR A 1 92 ? 30.624 7.823 -33.848 1.00 90.88 92 THR A C 1
ATOM 717 O O . THR A 1 92 ? 29.998 8.730 -33.299 1.00 90.88 92 THR A O 1
ATOM 720 N N . GLY A 1 93 ? 30.310 6.532 -33.682 1.00 90.94 93 GLY A N 1
ATOM 721 C CA . GLY A 1 93 ? 29.277 6.030 -32.768 1.00 90.94 93 GLY A CA 1
ATOM 722 C C . GLY A 1 93 ? 27.839 6.076 -33.300 1.00 90.94 93 GLY A C 1
ATOM 723 O O . GLY A 1 93 ? 26.909 5.698 -32.589 1.00 90.94 93 GLY A O 1
ATOM 724 N N . ASP A 1 94 ? 27.613 6.492 -34.550 1.00 94.00 94 ASP A N 1
ATOM 725 C CA . ASP A 1 94 ? 26.291 6.452 -35.192 1.00 94.00 94 ASP A CA 1
ATOM 726 C C . ASP A 1 94 ? 26.035 5.072 -35.822 1.00 94.00 94 ASP A C 1
ATOM 728 O O . ASP A 1 94 ? 25.924 4.897 -37.040 1.00 94.00 94 ASP A O 1
ATOM 732 N N . ILE A 1 95 ? 25.950 4.065 -34.950 1.00 92.88 95 ILE A N 1
ATOM 733 C CA . ILE A 1 95 ? 25.814 2.645 -35.306 1.00 92.88 95 ILE A CA 1
ATOM 734 C C . ILE A 1 95 ? 24.533 2.395 -36.114 1.00 92.88 95 ILE A C 1
ATOM 736 O O . ILE A 1 95 ? 24.512 1.564 -37.021 1.00 92.88 95 ILE A O 1
ATOM 740 N N . ASN A 1 96 ? 23.452 3.129 -35.831 1.00 93.62 96 ASN A N 1
ATOM 741 C CA . ASN A 1 96 ? 22.175 2.953 -36.522 1.00 93.62 96 ASN A CA 1
ATOM 742 C C . ASN A 1 96 ? 22.259 3.374 -37.992 1.00 93.62 96 ASN A C 1
ATOM 744 O O . ASN A 1 96 ? 21.830 2.621 -38.872 1.00 93.62 96 ASN A O 1
ATOM 748 N N . ARG A 1 97 ? 22.815 4.560 -38.280 1.00 94.25 97 ARG A N 1
ATOM 749 C CA . ARG A 1 97 ? 22.993 4.993 -39.672 1.00 94.25 97 ARG A CA 1
ATOM 750 C C . ARG A 1 97 ? 24.081 4.190 -40.368 1.00 94.25 97 ARG A C 1
ATOM 752 O O . ARG A 1 97 ? 23.879 3.818 -41.521 1.00 94.25 97 ARG A O 1
ATOM 759 N N . ALA A 1 98 ? 25.160 3.843 -39.666 1.00 94.88 98 ALA A N 1
ATOM 760 C CA . ALA A 1 98 ? 26.182 2.940 -40.181 1.00 94.88 98 ALA A CA 1
ATOM 761 C C . ALA A 1 98 ? 25.574 1.602 -40.630 1.00 94.88 98 ALA A C 1
ATOM 763 O O . ALA A 1 98 ? 25.772 1.200 -41.775 1.00 94.88 98 ALA A O 1
ATOM 764 N N . ASN A 1 99 ? 24.747 0.970 -39.783 1.00 95.06 99 ASN A N 1
ATOM 765 C CA . ASN A 1 99 ? 24.057 -0.287 -40.088 1.00 95.06 99 ASN A CA 1
ATOM 766 C C . ASN A 1 99 ? 23.122 -0.156 -41.294 1.00 95.06 99 ASN A C 1
ATOM 768 O O . ASN A 1 99 ? 23.079 -1.040 -42.146 1.00 95.06 99 ASN A O 1
ATOM 772 N N . LYS A 1 100 ? 22.392 0.958 -41.394 1.00 94.56 100 LYS A N 1
ATOM 773 C CA . LYS A 1 100 ? 21.515 1.221 -42.537 1.00 94.56 100 LYS A CA 1
ATOM 774 C C . LYS A 1 100 ? 22.312 1.351 -43.838 1.00 94.56 100 LYS A C 1
ATOM 776 O O . LYS A 1 100 ? 21.946 0.749 -44.840 1.00 94.56 100 LYS A O 1
ATOM 781 N N . TYR A 1 101 ? 23.392 2.126 -43.829 1.00 93.44 101 TYR A N 1
ATOM 782 C CA . TYR A 1 101 ? 24.159 2.433 -45.037 1.00 93.44 101 TYR A CA 1
ATOM 783 C C . TYR A 1 101 ? 24.985 1.242 -45.518 1.00 93.44 101 TYR A C 1
ATOM 785 O O . TYR A 1 101 ? 25.023 0.980 -46.716 1.00 93.44 101 TYR A O 1
ATOM 793 N N . ILE A 1 102 ? 25.567 0.459 -44.607 1.00 93.44 102 ILE A N 1
ATOM 794 C CA . ILE A 1 102 ? 26.304 -0.751 -44.984 1.00 93.44 102 ILE A CA 1
ATOM 795 C C . ILE A 1 102 ? 25.379 -1.842 -45.559 1.00 93.44 102 ILE A C 1
ATOM 797 O O . ILE A 1 102 ? 25.794 -2.592 -46.439 1.00 93.44 102 ILE A O 1
ATOM 801 N N . LYS A 1 103 ? 24.107 -1.905 -45.132 1.00 93.50 103 LYS A N 1
ATOM 802 C CA . LYS A 1 103 ? 23.098 -2.798 -45.733 1.00 93.50 103 LYS A CA 1
ATOM 803 C C . LYS A 1 103 ? 22.719 -2.376 -47.143 1.00 93.50 103 LYS A C 1
ATOM 805 O O . LYS A 1 103 ? 22.748 -3.210 -48.038 1.00 93.50 103 LYS A O 1
ATOM 810 N N . LEU A 1 104 ? 22.453 -1.086 -47.345 1.00 92.00 104 LEU A N 1
ATOM 811 C CA . LEU A 1 104 ? 22.206 -0.535 -48.680 1.00 92.00 104 LEU A CA 1
ATOM 812 C C . LEU A 1 104 ? 23.400 -0.798 -49.613 1.00 92.00 104 LEU A C 1
ATOM 814 O O . LEU A 1 104 ? 23.220 -1.224 -50.749 1.00 92.00 104 LEU A O 1
ATOM 818 N N . ALA A 1 105 ? 24.626 -0.657 -49.101 1.00 90.94 105 ALA A N 1
ATOM 819 C CA . ALA A 1 105 ? 25.831 -1.001 -49.845 1.00 90.94 105 ALA A CA 1
ATOM 820 C C . ALA A 1 105 ? 25.872 -2.497 -50.236 1.00 90.94 105 ALA A C 1
ATOM 822 O O . ALA A 1 105 ? 26.204 -2.841 -51.371 1.00 90.94 105 ALA A O 1
ATOM 823 N N . MET A 1 106 ? 25.497 -3.401 -49.324 1.00 91.62 106 MET A N 1
ATOM 824 C CA . MET A 1 106 ? 25.394 -4.834 -49.623 1.00 91.62 106 MET A CA 1
ATOM 825 C C . MET A 1 106 ? 24.322 -5.127 -50.684 1.00 91.62 106 MET A C 1
ATOM 827 O O . MET A 1 106 ? 24.545 -5.938 -51.584 1.00 91.62 106 MET A O 1
ATOM 831 N N . GLU A 1 107 ? 23.167 -4.469 -50.597 1.00 91.12 107 GLU A N 1
ATOM 832 C CA . GLU A 1 107 ? 22.070 -4.600 -51.561 1.00 91.12 107 GLU A CA 1
ATOM 833 C C . GLU A 1 107 ? 22.501 -4.163 -52.965 1.00 91.12 107 GLU A C 1
ATOM 835 O O . GLU A 1 107 ? 22.310 -4.922 -53.916 1.00 91.12 107 GLU A O 1
ATOM 840 N N . ASP A 1 108 ? 23.179 -3.019 -53.099 1.00 88.06 108 ASP A N 1
ATOM 841 C CA . ASP A 1 108 ? 23.719 -2.557 -54.382 1.00 88.06 108 ASP A CA 1
ATOM 842 C C . ASP A 1 108 ? 24.789 -3.517 -54.932 1.00 88.06 108 ASP A C 1
ATOM 844 O O . ASP A 1 108 ? 24.771 -3.878 -56.114 1.00 88.06 108 ASP A O 1
ATOM 848 N N . ALA A 1 109 ? 25.707 -4.003 -54.088 1.00 88.38 109 ALA A N 1
ATOM 849 C CA . ALA A 1 109 ? 26.706 -4.989 -54.505 1.00 88.38 109 ALA A CA 1
ATOM 850 C C . ALA A 1 109 ? 26.061 -6.296 -55.003 1.00 88.38 109 ALA A C 1
ATOM 852 O O . ALA A 1 109 ? 26.564 -6.923 -55.942 1.00 88.38 109 ALA A O 1
ATOM 853 N N . ASN A 1 110 ? 24.940 -6.699 -54.398 1.00 89.56 110 ASN A N 1
ATOM 854 C CA . ASN A 1 110 ? 24.137 -7.840 -54.824 1.00 89.56 110 ASN A CA 1
ATOM 855 C C . ASN A 1 110 ? 23.402 -7.592 -56.134 1.00 89.56 110 ASN A C 1
ATOM 857 O O . ASN A 1 110 ? 23.516 -8.433 -57.026 1.00 89.56 110 ASN A O 1
ATOM 861 N N . PHE A 1 111 ? 22.745 -6.443 -56.273 1.00 87.81 111 PHE A N 1
ATOM 862 C CA . PHE A 1 111 ? 21.990 -6.064 -57.463 1.00 87.81 111 PHE A CA 1
ATOM 863 C C . PHE A 1 111 ? 22.859 -6.061 -58.729 1.00 87.81 111 PHE A C 1
ATOM 865 O O . PHE A 1 111 ? 22.486 -6.664 -59.730 1.00 87.81 111 PHE A O 1
ATOM 872 N N . TYR A 1 112 ? 24.060 -5.474 -58.671 1.00 83.19 112 TYR A N 1
ATOM 873 C CA . TYR A 1 112 ? 24.997 -5.452 -59.809 1.00 83.19 112 TYR A CA 1
ATOM 874 C C . TYR A 1 112 ? 25.902 -6.688 -59.907 1.00 83.19 112 TYR A C 1
ATOM 876 O O . TYR A 1 112 ? 26.817 -6.719 -60.726 1.00 83.19 112 TYR A O 1
ATOM 884 N N . ASN A 1 113 ? 25.707 -7.688 -59.044 1.00 86.12 113 ASN A N 1
ATOM 885 C CA . ASN A 1 113 ? 26.550 -8.880 -58.945 1.00 86.12 113 ASN A CA 1
ATOM 886 C C . ASN A 1 113 ? 28.071 -8.590 -58.850 1.00 86.12 113 ASN A C 1
ATOM 888 O O . ASN A 1 113 ? 28.911 -9.322 -59.377 1.00 86.12 113 ASN A O 1
ATOM 892 N N . ALA A 1 114 ? 28.444 -7.523 -58.139 1.00 87.00 114 ALA A N 1
ATOM 893 C CA . ALA A 1 114 ? 29.821 -7.049 -58.044 1.00 87.00 114 ALA A CA 1
ATOM 894 C C . ALA A 1 114 ? 30.606 -7.804 -56.956 1.00 87.00 114 ALA A C 1
ATOM 896 O O . ALA A 1 114 ? 30.659 -7.382 -55.799 1.00 87.00 114 ALA A O 1
ATOM 897 N N . ARG A 1 115 ? 31.235 -8.931 -57.321 1.00 86.75 115 ARG A N 1
ATOM 898 C CA . ARG A 1 115 ? 31.917 -9.849 -56.380 1.00 86.75 115 ARG A CA 1
ATOM 899 C C . ARG A 1 115 ? 32.921 -9.163 -55.445 1.00 86.75 115 ARG A C 1
ATOM 901 O O . ARG A 1 115 ? 32.913 -9.458 -54.255 1.00 86.75 115 ARG A O 1
ATOM 908 N N . HIS A 1 116 ? 33.750 -8.251 -55.955 1.00 85.88 116 HIS A N 1
ATOM 909 C CA . HIS A 1 116 ? 34.738 -7.532 -55.141 1.00 85.88 116 HIS A CA 1
ATOM 910 C C . HIS A 1 116 ? 34.070 -6.713 -54.025 1.00 85.88 116 HIS A C 1
ATOM 912 O O . HIS A 1 116 ? 34.409 -6.855 -52.854 1.00 85.88 116 HIS A O 1
ATOM 918 N N . ARG A 1 117 ? 33.031 -5.946 -54.375 1.00 85.69 117 ARG A N 1
ATOM 919 C CA . ARG A 1 117 ? 32.291 -5.089 -53.435 1.00 85.69 117 ARG A CA 1
ATOM 920 C C . ARG A 1 117 ? 31.546 -5.912 -52.384 1.00 85.69 117 ARG A C 1
ATOM 922 O O . ARG A 1 117 ? 31.507 -5.532 -51.220 1.00 85.69 117 ARG A O 1
ATOM 929 N N . LYS A 1 118 ? 31.021 -7.085 -52.763 1.00 88.88 118 LYS A N 1
ATOM 930 C CA . LYS A 1 118 ? 30.422 -8.029 -51.802 1.00 88.88 118 LYS A CA 1
ATOM 931 C C . LYS A 1 118 ? 31.428 -8.463 -50.737 1.00 88.88 118 LYS A C 1
ATOM 933 O O . LYS A 1 118 ? 31.072 -8.485 -49.563 1.00 88.88 118 LYS A O 1
ATOM 938 N N . ILE A 1 119 ? 32.664 -8.789 -51.126 1.00 88.31 119 ILE A N 1
ATOM 939 C CA . ILE A 1 119 ? 33.722 -9.200 -50.187 1.00 88.31 119 ILE A CA 1
ATOM 940 C C . ILE A 1 119 ? 34.056 -8.051 -49.225 1.00 88.31 119 ILE A C 1
ATOM 942 O O . ILE A 1 119 ? 34.105 -8.267 -48.016 1.00 88.31 119 ILE A O 1
ATOM 946 N N . GLU A 1 120 ? 34.205 -6.828 -49.740 1.00 84.88 120 GLU A N 1
ATOM 947 C CA . GLU A 1 120 ? 34.522 -5.641 -48.931 1.00 84.88 120 GLU A CA 1
ATOM 948 C C . GLU A 1 120 ? 33.421 -5.259 -47.936 1.00 84.88 120 GLU A C 1
ATOM 950 O O . GLU A 1 120 ? 33.714 -4.810 -46.832 1.00 84.88 120 GLU A O 1
ATOM 955 N N . VAL A 1 121 ? 32.147 -5.405 -48.310 1.00 89.56 121 VAL A N 1
ATOM 956 C CA . VAL A 1 121 ? 31.027 -5.124 -47.401 1.00 89.56 121 VAL A CA 1
ATOM 957 C C . VAL A 1 121 ? 30.846 -6.264 -46.389 1.00 89.56 121 VAL A C 1
ATOM 959 O O . VAL A 1 121 ? 30.534 -6.006 -45.226 1.00 89.56 121 VAL A O 1
ATOM 962 N N . SER A 1 122 ? 31.093 -7.517 -46.793 1.00 89.50 122 SER A N 1
ATOM 963 C CA . SER A 1 122 ? 30.928 -8.702 -45.932 1.00 89.50 122 SER A CA 1
ATOM 964 C C . SER A 1 122 ? 31.906 -8.746 -44.758 1.00 89.50 122 SER A C 1
ATOM 966 O O . SER A 1 122 ? 31.604 -9.385 -43.755 1.00 89.50 122 SER A O 1
ATOM 968 N N . SER A 1 123 ? 33.054 -8.070 -44.847 1.00 87.19 123 SER A N 1
ATOM 969 C CA . SER A 1 123 ? 34.005 -7.985 -43.732 1.00 87.19 123 SER A CA 1
ATOM 970 C C . SER A 1 123 ? 33.577 -6.996 -42.640 1.00 87.19 123 SER A C 1
ATOM 972 O O . SER A 1 123 ? 33.988 -7.154 -41.495 1.00 87.19 123 SER A O 1
ATOM 974 N N . ILE A 1 124 ? 32.740 -6.002 -42.966 1.00 87.75 124 ILE A N 1
ATOM 975 C CA . ILE A 1 124 ? 32.362 -4.910 -42.050 1.00 87.75 124 ILE A CA 1
ATOM 976 C C . ILE A 1 124 ? 30.927 -5.070 -41.528 1.00 87.75 124 ILE A C 1
ATOM 978 O O . ILE A 1 124 ? 30.662 -4.809 -40.354 1.00 87.75 124 ILE A O 1
ATOM 982 N N . LEU A 1 125 ? 29.994 -5.514 -42.379 1.00 91.94 125 LEU A N 1
ATOM 983 C CA . LEU A 1 125 ? 28.570 -5.641 -42.042 1.00 91.94 125 LEU A CA 1
ATOM 984 C C . LEU A 1 125 ? 28.316 -6.429 -40.735 1.00 91.94 125 LEU A C 1
ATOM 986 O O . LEU A 1 125 ? 27.583 -5.903 -39.892 1.00 91.94 125 LEU A O 1
ATOM 990 N N . PRO A 1 126 ? 28.931 -7.610 -40.498 1.00 93.38 126 PRO A N 1
ATOM 991 C CA . PRO A 1 126 ? 28.689 -8.381 -39.275 1.00 93.38 126 PRO A CA 1
ATOM 992 C C . PRO A 1 126 ? 29.138 -7.665 -37.995 1.00 93.38 126 PRO A C 1
ATOM 994 O O . PRO A 1 126 ? 28.527 -7.848 -36.946 1.00 93.38 126 PRO A O 1
ATOM 997 N N . ILE A 1 127 ? 30.184 -6.835 -38.072 1.00 92.81 127 ILE A N 1
ATOM 998 C CA . ILE A 1 127 ? 30.724 -6.090 -36.925 1.00 92.81 127 ILE A CA 1
ATOM 999 C C . ILE A 1 127 ? 29.709 -5.031 -36.481 1.00 92.81 127 ILE A C 1
ATOM 1001 O O . ILE A 1 127 ? 29.317 -4.986 -35.315 1.00 92.81 127 ILE A O 1
ATOM 1005 N N . ILE A 1 128 ? 29.210 -4.243 -37.439 1.00 92.75 128 ILE A N 1
ATOM 1006 C CA . ILE A 1 128 ? 28.210 -3.198 -37.185 1.00 92.75 128 ILE A CA 1
ATOM 1007 C C . ILE A 1 128 ? 26.884 -3.814 -36.707 1.00 92.75 128 ILE A C 1
ATOM 1009 O O . ILE A 1 128 ? 26.218 -3.264 -35.829 1.00 92.75 128 ILE A O 1
ATOM 1013 N N . GLU A 1 129 ? 26.470 -4.950 -37.281 1.00 93.19 129 GLU A N 1
ATOM 1014 C CA . GLU A 1 129 ? 25.262 -5.659 -36.840 1.00 93.19 129 GLU A CA 1
ATOM 1015 C C . GLU A 1 129 ? 25.373 -6.190 -35.413 1.00 93.19 129 GLU A C 1
ATOM 1017 O O . GLU A 1 129 ? 24.426 -6.025 -34.642 1.00 93.19 129 GLU A O 1
ATOM 1022 N N . LYS A 1 130 ? 26.516 -6.781 -35.054 1.00 93.31 130 LYS A N 1
ATOM 1023 C CA . LYS A 1 130 ? 26.758 -7.299 -33.707 1.00 93.31 130 LYS A CA 1
ATOM 1024 C C . LYS A 1 130 ? 26.685 -6.191 -32.660 1.00 93.31 130 LYS A C 1
ATOM 1026 O O . LYS A 1 130 ? 25.949 -6.332 -31.690 1.00 93.31 130 LYS A O 1
ATOM 1031 N N . GLU A 1 131 ? 27.375 -5.074 -32.875 1.00 91.94 131 GLU A N 1
ATOM 1032 C CA . GLU A 1 131 ? 27.385 -3.975 -31.904 1.00 91.94 131 GLU A CA 1
ATOM 1033 C C . GLU A 1 131 ? 25.999 -3.333 -31.744 1.00 91.94 131 GLU A C 1
ATOM 1035 O O . GLU A 1 131 ? 25.553 -3.045 -30.632 1.00 91.94 131 GLU A O 1
ATOM 1040 N N . ARG A 1 132 ? 25.252 -3.187 -32.848 1.00 92.31 132 ARG A N 1
ATOM 1041 C CA . ARG A 1 132 ? 23.851 -2.749 -32.791 1.00 92.31 132 ARG A CA 1
ATOM 1042 C C . ARG A 1 132 ? 22.998 -3.717 -31.974 1.00 92.31 132 ARG A C 1
ATOM 1044 O O . ARG A 1 132 ? 22.160 -3.275 -31.189 1.00 92.31 132 ARG A O 1
ATOM 1051 N N . PHE A 1 133 ? 23.166 -5.019 -32.195 1.00 92.75 133 PHE A N 1
ATOM 1052 C CA . PHE A 1 133 ? 22.416 -6.046 -31.484 1.00 92.75 133 PHE A CA 1
ATOM 1053 C C . PHE A 1 133 ? 22.701 -6.004 -29.978 1.00 92.75 133 PHE A C 1
ATOM 1055 O O . PHE A 1 133 ? 21.758 -5.931 -29.194 1.00 92.75 133 PHE A O 1
ATOM 1062 N N . GLU A 1 134 ? 23.973 -5.947 -29.579 1.00 92.31 134 GLU A N 1
ATOM 1063 C CA . GLU A 1 134 ? 24.390 -5.846 -28.174 1.00 92.31 134 GLU A CA 1
ATOM 1064 C C . GLU A 1 134 ? 23.838 -4.576 -27.503 1.00 92.31 134 GLU A C 1
ATOM 1066 O O . GLU A 1 134 ? 23.323 -4.637 -26.383 1.00 92.31 134 GLU A O 1
ATOM 1071 N N . ALA A 1 135 ? 23.848 -3.434 -28.203 1.00 88.88 135 ALA A N 1
ATOM 1072 C CA . ALA A 1 135 ? 23.268 -2.189 -27.697 1.00 88.88 135 ALA A CA 1
ATOM 1073 C C . ALA A 1 135 ? 21.753 -2.305 -27.445 1.00 88.88 135 ALA A C 1
ATOM 1075 O O . ALA A 1 135 ? 21.247 -1.856 -26.412 1.00 88.88 135 ALA A O 1
ATOM 1076 N N . VAL A 1 136 ? 21.018 -2.930 -28.370 1.00 91.06 136 VAL A N 1
ATOM 1077 C CA . VAL A 1 136 ? 19.569 -3.158 -28.233 1.00 91.06 136 VAL A CA 1
ATOM 1078 C C . VAL A 1 136 ? 19.269 -4.170 -27.122 1.00 91.06 136 VAL A C 1
ATOM 1080 O O . VAL A 1 136 ? 18.332 -3.976 -26.345 1.00 91.06 136 VAL A O 1
ATOM 1083 N N . GLU A 1 137 ? 20.062 -5.234 -27.005 1.00 92.44 137 GLU A N 1
ATOM 1084 C CA . GLU A 1 137 ? 19.894 -6.250 -25.965 1.00 92.44 137 GLU A CA 1
ATOM 1085 C C . GLU A 1 137 ? 20.162 -5.689 -24.561 1.00 92.44 137 GLU A C 1
ATOM 1087 O O . GLU A 1 137 ? 19.379 -5.940 -23.639 1.00 92.44 137 GLU A O 1
ATOM 1092 N N . GLY A 1 138 ? 21.194 -4.856 -24.406 1.00 91.31 138 GLY A N 1
ATOM 1093 C CA . GLY A 1 138 ? 21.472 -4.151 -23.156 1.00 91.31 138 GLY A CA 1
ATOM 1094 C C . GLY A 1 138 ? 20.295 -3.280 -22.706 1.00 91.31 138 GLY A C 1
ATOM 1095 O O . GLY A 1 138 ? 19.854 -3.375 -21.558 1.00 91.31 138 GLY A O 1
ATOM 1096 N N . GLN A 1 139 ? 19.718 -2.495 -23.623 1.00 90.81 139 GLN A N 1
ATOM 1097 C CA . GLN A 1 139 ? 18.531 -1.678 -23.337 1.00 90.81 139 GLN A CA 1
ATOM 1098 C C . GLN A 1 139 ? 17.322 -2.532 -22.938 1.00 90.81 139 GLN A C 1
ATOM 1100 O O . GLN A 1 139 ? 16.622 -2.213 -21.973 1.00 90.81 139 GLN A O 1
ATOM 1105 N N . ARG A 1 140 ? 17.090 -3.645 -23.643 1.00 94.62 140 ARG A N 1
ATOM 1106 C CA . ARG A 1 140 ? 16.010 -4.586 -23.323 1.00 94.62 140 ARG A CA 1
ATOM 1107 C C . ARG A 1 140 ? 16.165 -5.166 -21.915 1.00 94.62 140 ARG A C 1
ATOM 1109 O O . ARG A 1 140 ? 15.179 -5.212 -21.184 1.00 94.62 140 ARG A O 1
ATOM 1116 N N . ASN A 1 141 ? 17.369 -5.568 -21.510 1.00 93.31 141 ASN A N 1
ATOM 1117 C CA . ASN A 1 141 ? 17.604 -6.135 -20.178 1.00 93.31 141 ASN A CA 1
ATOM 1118 C C . ASN A 1 141 ? 17.358 -5.117 -19.057 1.00 93.31 141 ASN A C 1
ATOM 1120 O O . ASN A 1 141 ? 16.725 -5.457 -18.058 1.00 93.31 141 ASN A O 1
ATOM 1124 N N . VAL A 1 142 ? 17.786 -3.863 -19.236 1.00 95.81 142 VAL A N 1
ATOM 1125 C CA . VAL A 1 142 ? 17.490 -2.780 -18.280 1.00 95.81 142 VAL A CA 1
ATOM 1126 C C . VAL A 1 142 ? 15.980 -2.575 -18.139 1.00 95.81 142 VAL A C 1
ATOM 1128 O O . VAL A 1 142 ? 15.476 -2.482 -17.019 1.00 95.81 142 VAL A O 1
ATOM 1131 N N . LEU A 1 143 ? 15.242 -2.570 -19.254 1.00 95.81 143 LEU A N 1
ATOM 1132 C CA . LEU A 1 143 ? 13.786 -2.425 -19.236 1.00 95.81 143 LEU A CA 1
ATOM 1133 C C . LEU A 1 143 ? 13.095 -3.597 -18.523 1.00 95.81 143 LEU A C 1
ATOM 1135 O O . LEU A 1 143 ? 12.182 -3.376 -17.731 1.00 95.81 143 LEU A O 1
ATOM 1139 N N . VAL A 1 144 ? 13.538 -4.833 -18.769 1.00 97.06 144 VAL A N 1
ATOM 1140 C CA . VAL A 1 144 ? 12.988 -6.028 -18.109 1.00 97.06 144 VAL A CA 1
ATOM 1141 C C . VAL A 1 144 ? 13.183 -5.954 -16.594 1.00 97.06 144 VAL A C 1
ATOM 1143 O O . VAL A 1 144 ? 12.226 -6.173 -15.851 1.00 97.06 144 VAL A O 1
ATOM 1146 N N . TRP A 1 145 ? 14.382 -5.593 -16.126 1.00 97.31 145 TRP A N 1
ATOM 1147 C CA . TRP A 1 145 ? 14.642 -5.437 -14.693 1.00 97.31 145 TRP A CA 1
ATOM 1148 C C . TRP A 1 145 ? 13.827 -4.309 -14.072 1.00 97.31 145 TRP A C 1
ATOM 1150 O O . TRP A 1 145 ? 13.247 -4.497 -13.005 1.00 97.31 145 TRP A O 1
ATOM 1160 N N . PHE A 1 146 ? 13.707 -3.175 -14.762 1.00 97.38 146 PHE A N 1
ATOM 1161 C CA . PHE A 1 146 ? 12.865 -2.070 -14.318 1.00 97.38 146 PHE A CA 1
ATOM 1162 C C . PHE A 1 146 ? 11.398 -2.499 -14.143 1.00 97.38 146 PHE A C 1
ATOM 1164 O O . PHE A 1 146 ? 10.809 -2.275 -13.085 1.00 97.38 146 PHE A O 1
ATOM 1171 N N . VAL A 1 147 ? 10.818 -3.181 -15.138 1.00 97.88 147 VAL A N 1
ATOM 1172 C CA . VAL A 1 147 ? 9.436 -3.688 -15.072 1.00 97.88 147 VAL A CA 1
ATOM 1173 C C . VAL A 1 147 ? 9.269 -4.706 -13.941 1.00 97.88 147 VAL A C 1
ATOM 1175 O O . VAL A 1 147 ? 8.288 -4.638 -13.199 1.00 97.88 147 VAL A O 1
ATOM 1178 N N . ALA A 1 148 ? 10.232 -5.615 -13.758 1.00 98.19 148 ALA A N 1
ATOM 1179 C CA . ALA A 1 148 ? 10.206 -6.589 -12.670 1.00 98.19 148 ALA A CA 1
ATOM 1180 C C . ALA A 1 148 ? 10.227 -5.910 -11.288 1.00 98.19 148 ALA A C 1
ATOM 1182 O O . ALA A 1 148 ? 9.454 -6.288 -10.405 1.00 98.19 148 ALA A O 1
ATOM 1183 N N . SER A 1 149 ? 11.054 -4.874 -11.105 1.00 97.94 149 SER A N 1
ATOM 1184 C CA . SER A 1 149 ? 11.100 -4.093 -9.863 1.00 97.94 149 SER A CA 1
ATOM 1185 C C . SER A 1 149 ? 9.784 -3.361 -9.583 1.00 97.94 149 SER A C 1
ATOM 1187 O O . SER A 1 149 ? 9.302 -3.384 -8.450 1.00 97.94 149 SER A O 1
ATOM 1189 N N . VAL A 1 150 ? 9.166 -2.756 -10.604 1.00 98.31 150 VAL A N 1
ATOM 1190 C CA . VAL A 1 150 ? 7.862 -2.082 -10.468 1.00 98.31 150 VAL A CA 1
ATOM 1191 C C . VAL A 1 150 ? 6.760 -3.079 -10.098 1.00 98.31 150 VAL A C 1
ATOM 1193 O O . VAL A 1 150 ? 5.958 -2.807 -9.202 1.00 98.31 150 VAL A O 1
ATOM 1196 N N . LEU A 1 151 ? 6.738 -4.255 -10.730 1.00 98.38 151 LEU A N 1
ATOM 1197 C CA . LEU A 1 151 ? 5.765 -5.304 -10.426 1.00 98.38 151 LEU A CA 1
ATOM 1198 C C . LEU A 1 151 ? 5.917 -5.826 -8.990 1.00 98.38 151 LEU A C 1
ATOM 1200 O O . LEU A 1 151 ? 4.921 -5.992 -8.284 1.00 98.38 151 LEU A O 1
ATOM 1204 N N . LEU A 1 152 ? 7.154 -6.039 -8.533 1.00 98.12 152 LEU A N 1
ATOM 1205 C CA . LEU A 1 152 ? 7.438 -6.439 -7.154 1.00 98.12 152 LEU A CA 1
ATOM 1206 C C . LEU A 1 152 ? 6.907 -5.403 -6.152 1.00 98.12 152 LEU A C 1
ATOM 1208 O O . LEU A 1 152 ? 6.231 -5.768 -5.188 1.00 98.12 152 LEU A O 1
ATOM 1212 N N . LEU A 1 153 ? 7.164 -4.114 -6.396 1.00 98.44 153 LEU A N 1
ATOM 1213 C CA . LEU A 1 153 ? 6.677 -3.028 -5.545 1.00 98.44 153 LEU A CA 1
ATOM 1214 C C . LEU A 1 153 ? 5.141 -3.010 -5.478 1.00 98.44 153 LEU A C 1
ATOM 1216 O O . LEU A 1 153 ? 4.565 -2.868 -4.400 1.00 98.44 153 LEU A O 1
ATOM 1220 N N . PHE A 1 154 ? 4.473 -3.208 -6.616 1.00 98.44 154 PHE A N 1
ATOM 1221 C CA . PHE A 1 154 ? 3.014 -3.258 -6.691 1.00 98.44 154 PHE A CA 1
ATOM 1222 C C . PHE A 1 154 ? 2.416 -4.411 -5.868 1.00 98.44 154 PHE A C 1
ATOM 1224 O O . PHE A 1 154 ? 1.425 -4.220 -5.155 1.00 98.44 154 PHE A O 1
ATOM 1231 N N . LEU A 1 155 ? 3.028 -5.599 -5.921 1.00 98.38 155 LEU A N 1
ATOM 1232 C CA . LEU A 1 155 ? 2.599 -6.754 -5.126 1.00 98.38 155 LEU A CA 1
ATOM 1233 C C . LEU A 1 155 ? 2.773 -6.507 -3.622 1.00 98.38 155 LEU A C 1
ATOM 1235 O O . LEU A 1 155 ? 1.872 -6.824 -2.843 1.00 98.38 155 LEU A O 1
ATOM 1239 N N . LEU A 1 156 ? 3.889 -5.893 -3.214 1.00 98.31 156 LEU A N 1
ATOM 1240 C CA . LEU A 1 156 ? 4.133 -5.527 -1.816 1.00 98.31 156 LEU A CA 1
ATOM 1241 C C . LEU A 1 156 ? 3.101 -4.515 -1.304 1.00 98.31 156 LEU A C 1
ATOM 1243 O O . LEU A 1 156 ? 2.531 -4.716 -0.229 1.00 98.31 156 LEU A O 1
ATOM 1247 N N . LEU A 1 157 ? 2.813 -3.468 -2.084 1.00 98.31 157 LEU A N 1
ATOM 1248 C CA . LEU A 1 157 ? 1.796 -2.473 -1.738 1.00 98.31 157 LEU A CA 1
ATOM 1249 C C . LEU A 1 157 ? 0.408 -3.106 -1.625 1.00 98.31 157 LEU A C 1
ATOM 1251 O O . LEU A 1 157 ? -0.276 -2.898 -0.625 1.00 98.31 157 LEU A O 1
ATOM 1255 N N . SER A 1 158 ? 0.024 -3.946 -2.588 1.00 98.31 158 SER A N 1
ATOM 1256 C CA . SER A 1 158 ? -1.254 -4.666 -2.548 1.00 98.31 158 SER A CA 1
ATOM 1257 C C . SER A 1 158 ? -1.368 -5.555 -1.304 1.00 98.31 158 SER A C 1
ATOM 1259 O O . SER A 1 158 ? -2.394 -5.543 -0.618 1.00 98.31 158 SER A O 1
ATOM 1261 N N . GLY A 1 159 ? -0.301 -6.282 -0.957 1.00 98.50 159 GLY A N 1
ATOM 1262 C CA . GLY A 1 159 ? -0.235 -7.086 0.264 1.00 98.50 159 GLY A CA 1
ATOM 1263 C C . GLY A 1 159 ? -0.405 -6.246 1.534 1.00 98.50 159 GLY A C 1
ATOM 1264 O O . GLY A 1 159 ? -1.225 -6.581 2.394 1.00 98.50 159 GLY A O 1
ATOM 1265 N N . ALA A 1 160 ? 0.308 -5.121 1.633 1.00 98.25 160 ALA A N 1
ATOM 1266 C CA . ALA A 1 160 ? 0.196 -4.193 2.756 1.00 98.25 160 ALA A CA 1
ATOM 1267 C C . ALA A 1 160 ? -1.227 -3.625 2.891 1.00 98.25 160 ALA A C 1
ATOM 1269 O O . ALA A 1 160 ? -1.785 -3.626 3.990 1.00 98.25 160 ALA A O 1
ATOM 1270 N N . THR A 1 161 ? -1.860 -3.223 1.784 1.00 98.25 161 THR A N 1
ATOM 1271 C CA . THR A 1 161 ? -3.247 -2.737 1.772 1.00 98.25 161 THR A CA 1
ATOM 1272 C C . THR A 1 161 ? -4.222 -3.787 2.307 1.00 98.25 161 THR A C 1
ATOM 1274 O O . THR A 1 161 ? -5.059 -3.473 3.157 1.00 98.25 161 THR A O 1
ATOM 1277 N N . VAL A 1 162 ? -4.097 -5.051 1.884 1.00 98.25 162 VAL A N 1
ATOM 1278 C CA . VAL A 1 162 ? -4.945 -6.150 2.385 1.00 98.25 162 VAL A CA 1
ATOM 1279 C C . VAL A 1 162 ? -4.746 -6.365 3.887 1.00 98.25 162 VAL A C 1
ATOM 1281 O O . VAL A 1 162 ? -5.718 -6.567 4.623 1.00 98.25 162 VAL A O 1
ATOM 1284 N N . ILE A 1 163 ? -3.500 -6.308 4.363 1.00 98.25 163 ILE A N 1
ATOM 1285 C CA . ILE A 1 163 ? -3.176 -6.432 5.788 1.00 98.25 163 ILE A CA 1
ATOM 1286 C C . ILE A 1 163 ? -3.809 -5.286 6.588 1.00 98.25 163 ILE A C 1
ATOM 1288 O O . ILE A 1 163 ? -4.477 -5.550 7.590 1.00 98.25 163 ILE A O 1
ATOM 1292 N N . ILE A 1 164 ? -3.654 -4.036 6.141 1.00 98.12 164 ILE A N 1
ATOM 1293 C CA . ILE A 1 164 ? -4.231 -2.851 6.793 1.00 98.12 164 ILE A CA 1
ATOM 1294 C C . ILE A 1 164 ? -5.754 -2.970 6.859 1.00 98.12 164 ILE A C 1
ATOM 1296 O O . ILE A 1 164 ? -6.335 -2.795 7.929 1.00 98.12 164 ILE A O 1
ATOM 1300 N N . TYR A 1 165 ? -6.405 -3.350 5.759 1.00 97.94 165 TYR A N 1
ATOM 1301 C CA . TYR A 1 165 ? -7.857 -3.520 5.723 1.00 97.94 165 TYR A CA 1
A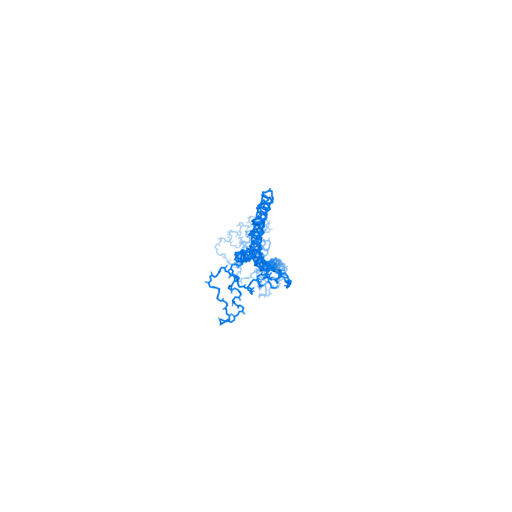TOM 1302 C C . TYR A 1 165 ? -8.342 -4.572 6.735 1.00 97.94 165 TYR A C 1
ATOM 1304 O O . TYR A 1 165 ? -9.276 -4.330 7.507 1.00 97.94 165 TYR A O 1
ATOM 1312 N N . LYS A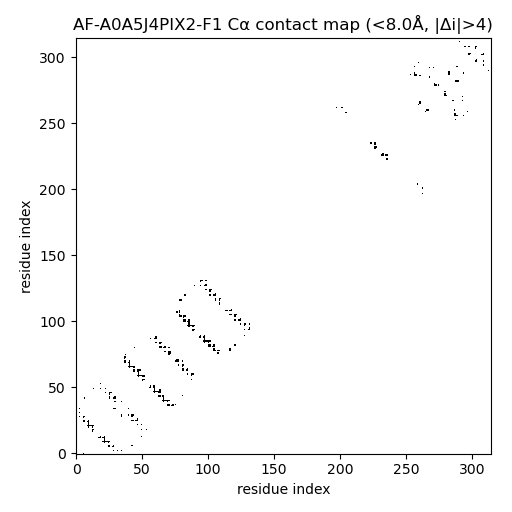 1 166 ? -7.663 -5.727 6.807 1.00 97.69 166 LYS A N 1
ATOM 1313 C CA . LYS A 1 166 ? -7.963 -6.765 7.809 1.00 97.69 166 LYS A CA 1
ATOM 1314 C C . LYS A 1 166 ? -7.751 -6.262 9.240 1.00 97.69 166 LYS A C 1
ATOM 1316 O O . LYS A 1 166 ? -8.570 -6.565 10.111 1.00 97.69 166 LYS A O 1
ATOM 1321 N N . GLN A 1 167 ? -6.685 -5.504 9.494 1.00 97.31 167 GLN A N 1
ATOM 1322 C CA . GLN A 1 167 ? -6.406 -4.929 10.812 1.00 97.31 167 GLN A CA 1
ATOM 1323 C C . GLN A 1 167 ? -7.456 -3.891 11.223 1.00 97.31 167 GLN A C 1
ATOM 1325 O O . GLN A 1 167 ? -7.953 -3.953 12.346 1.00 97.31 167 GLN A O 1
ATOM 1330 N N . MET A 1 168 ? -7.871 -3.005 10.314 1.00 97.38 168 MET A N 1
ATOM 1331 C CA . MET A 1 168 ? -8.916 -2.017 10.595 1.00 97.38 168 MET A CA 1
ATOM 1332 C C . MET A 1 168 ? -10.252 -2.677 10.936 1.00 97.38 168 MET A C 1
ATOM 1334 O O . MET A 1 168 ? -10.891 -2.287 11.913 1.00 97.38 168 MET A O 1
ATOM 1338 N N . LYS A 1 169 ? -10.649 -3.725 10.201 1.00 96.69 169 LYS A N 1
ATOM 1339 C CA . LYS A 1 169 ? -11.880 -4.469 10.504 1.00 96.69 169 LYS A CA 1
ATOM 1340 C C . LYS A 1 169 ? -11.821 -5.126 11.888 1.00 96.69 169 LYS A C 1
ATOM 1342 O O . LYS A 1 169 ? -12.785 -5.043 12.646 1.00 96.69 169 LYS A O 1
ATOM 1347 N N . LYS A 1 170 ? -10.684 -5.733 12.252 1.00 96.31 170 LYS A N 1
ATOM 1348 C CA . LYS A 1 170 ? -10.473 -6.283 13.606 1.00 96.31 170 LYS A CA 1
ATOM 1349 C C . LYS A 1 170 ? -10.559 -5.194 14.679 1.00 96.31 170 LYS A C 1
ATOM 1351 O O . LYS A 1 170 ? -11.214 -5.401 15.698 1.00 96.31 170 LYS A O 1
ATOM 1356 N N . LEU A 1 171 ? -9.946 -4.035 14.438 1.00 96.75 171 LEU A N 1
ATOM 1357 C CA . LEU A 1 171 ? -9.951 -2.912 15.374 1.00 96.75 171 LEU A CA 1
ATOM 1358 C C . LEU A 1 171 ? -11.364 -2.356 15.603 1.00 96.75 171 LEU A C 1
ATOM 1360 O O . LEU A 1 171 ? -11.725 -2.073 16.742 1.00 96.75 171 LEU A O 1
ATOM 1364 N N . GLN A 1 172 ? -12.181 -2.243 14.553 1.00 96.44 172 GLN A N 1
ATOM 1365 C CA . GLN A 1 172 ? -13.576 -1.803 14.671 1.00 96.44 172 GLN A CA 1
ATOM 1366 C C . GLN A 1 172 ? -14.413 -2.760 15.528 1.00 96.44 172 GLN A C 1
ATOM 1368 O O . GLN A 1 172 ? -15.115 -2.316 16.435 1.00 96.44 172 GLN A O 1
ATOM 1373 N N . VAL A 1 173 ? -14.296 -4.073 15.298 1.00 96.62 173 VAL A N 1
ATOM 1374 C CA . VAL A 1 173 ? -15.004 -5.087 16.099 1.00 96.62 173 VAL A CA 1
ATOM 1375 C C . VAL A 1 173 ? -14.560 -5.046 17.565 1.00 96.62 173 VAL A C 1
ATOM 1377 O O . VAL A 1 173 ? -15.398 -5.115 18.469 1.00 96.62 173 VAL A O 1
ATOM 1380 N N . ALA A 1 174 ? -13.256 -4.892 17.816 1.00 95.94 174 ALA A N 1
ATOM 1381 C CA . ALA A 1 174 ? -12.722 -4.767 19.168 1.00 95.94 174 ALA A CA 1
ATOM 1382 C C . ALA A 1 174 ? -13.269 -3.518 19.881 1.00 95.94 174 ALA A C 1
ATOM 1384 O O . ALA A 1 174 ? -13.759 -3.632 21.004 1.00 95.94 174 ALA A O 1
ATOM 1385 N N . ARG A 1 175 ? -13.270 -2.353 19.215 1.00 96.00 175 ARG A N 1
ATOM 1386 C CA . ARG A 1 175 ? -13.829 -1.101 19.757 1.00 96.00 175 ARG A CA 1
ATOM 1387 C C . ARG A 1 175 ? -15.308 -1.233 20.098 1.00 96.00 175 ARG A C 1
ATOM 1389 O O . ARG A 1 175 ? -15.688 -0.950 21.227 1.00 96.00 175 ARG A O 1
ATOM 1396 N N . TYR A 1 176 ? -16.113 -1.749 19.170 1.00 96.50 176 TYR A N 1
ATOM 1397 C CA . TYR A 1 176 ? -17.540 -1.973 19.406 1.00 96.50 176 TYR A CA 1
ATOM 1398 C C . TYR A 1 176 ? -17.791 -2.886 20.617 1.00 96.50 176 TYR A C 1
ATOM 1400 O O . TYR A 1 176 ? -18.659 -2.623 21.450 1.00 96.50 176 TYR A O 1
ATOM 1408 N N . THR A 1 177 ? -16.996 -3.950 20.755 1.00 96.38 177 THR A N 1
ATOM 1409 C CA . THR A 1 177 ? -17.100 -4.875 21.893 1.00 96.38 177 THR A CA 1
ATOM 1410 C C . THR A 1 177 ? -16.739 -4.193 23.214 1.00 96.38 177 THR A C 1
ATOM 1412 O O . THR A 1 177 ? -17.432 -4.400 24.211 1.00 96.38 177 THR A O 1
ATOM 1415 N N . ILE A 1 178 ? -15.686 -3.370 23.228 1.00 96.38 178 ILE A N 1
ATOM 1416 C CA . ILE A 1 178 ? -15.267 -2.600 24.407 1.00 96.38 178 ILE A CA 1
ATOM 1417 C C . ILE A 1 178 ? -16.356 -1.603 24.806 1.00 96.38 178 ILE A C 1
ATOM 1419 O O . ILE A 1 178 ? -16.761 -1.596 25.964 1.00 96.38 178 ILE A O 1
ATOM 1423 N N . GLU A 1 179 ? -16.895 -0.834 23.859 1.00 96.94 179 GLU A N 1
ATOM 1424 C CA . GLU A 1 179 ? -17.972 0.129 24.123 1.00 96.94 179 GLU A CA 1
ATOM 1425 C C . GLU A 1 179 ? -19.222 -0.553 24.688 1.00 96.94 179 GLU A C 1
ATOM 1427 O O . GLU A 1 179 ? -19.815 -0.080 25.662 1.00 96.94 179 GLU A O 1
ATOM 1432 N N . LYS A 1 180 ? -19.610 -1.703 24.123 1.00 96.69 180 LYS A N 1
ATOM 1433 C CA . LYS A 1 180 ? -20.741 -2.489 24.629 1.00 96.69 180 LYS A CA 1
ATOM 1434 C C . LYS A 1 180 ? -20.500 -2.958 26.066 1.00 96.69 180 LYS A C 1
ATOM 1436 O O . LYS A 1 180 ? -21.387 -2.811 26.905 1.00 96.69 180 LYS A O 1
ATOM 1441 N N . ARG A 1 181 ? -19.309 -3.490 26.364 1.00 95.62 181 ARG A N 1
ATOM 1442 C CA . ARG A 1 181 ? -18.949 -3.929 27.722 1.00 95.62 181 ARG A CA 1
ATOM 1443 C C . ARG A 1 181 ? -18.883 -2.765 28.703 1.00 95.62 181 ARG A C 1
ATOM 1445 O O . ARG A 1 181 ? -19.362 -2.906 29.820 1.00 95.62 181 ARG A O 1
ATOM 1452 N N . GLN A 1 182 ? -18.353 -1.616 28.292 1.00 96.81 182 GLN A N 1
ATOM 1453 C CA . GLN A 1 182 ? -18.306 -0.417 29.124 1.00 96.81 182 GLN A CA 1
ATOM 1454 C C . GLN A 1 182 ? -19.714 0.060 29.492 1.00 96.81 182 GLN A C 1
ATOM 1456 O O . GLN A 1 182 ? -19.974 0.322 30.664 1.00 96.81 182 GLN A O 1
ATOM 1461 N N . LYS A 1 183 ? -20.647 0.090 28.530 1.00 96.00 183 LYS A N 1
ATOM 1462 C CA . LYS A 1 183 ? -22.058 0.406 28.810 1.00 96.00 183 LYS A CA 1
ATOM 1463 C C . LYS A 1 183 ? -22.688 -0.586 29.790 1.00 96.00 183 LYS A C 1
ATOM 1465 O O . LYS A 1 183 ? -23.350 -0.163 30.730 1.00 96.00 183 LYS A O 1
ATOM 1470 N N . GLN A 1 184 ? -22.453 -1.887 29.608 1.00 95.62 184 GLN A N 1
ATOM 1471 C CA . GLN A 1 184 ? -22.960 -2.920 30.522 1.00 95.62 184 GLN A CA 1
ATOM 1472 C C . GLN A 1 184 ? -22.380 -2.784 31.937 1.00 95.62 184 GLN A C 1
ATOM 1474 O O . GLN A 1 184 ? -23.119 -2.884 32.916 1.00 95.62 184 GLN A O 1
ATOM 1479 N N . LEU A 1 185 ? -21.076 -2.514 32.055 1.00 96.00 185 LEU A N 1
ATOM 1480 C CA . LEU A 1 185 ? -20.420 -2.264 33.339 1.00 96.00 185 LEU A CA 1
ATOM 1481 C C . LEU A 1 185 ? -20.986 -1.020 34.021 1.00 96.00 185 LEU A C 1
ATOM 1483 O O . LEU A 1 185 ? -21.266 -1.063 35.212 1.00 96.00 185 LEU A O 1
ATOM 1487 N N . GLN A 1 186 ? -21.204 0.063 33.274 1.00 95.56 186 GLN A N 1
ATOM 1488 C CA . GLN A 1 186 ? -21.777 1.291 33.818 1.00 95.56 186 GLN A CA 1
ATOM 1489 C C . GLN A 1 186 ? -23.214 1.078 34.312 1.00 95.56 186 GLN A C 1
ATOM 1491 O O . GLN A 1 186 ? -23.549 1.528 35.404 1.00 95.56 186 GLN A O 1
ATOM 1496 N N . GLN A 1 187 ? -24.040 0.346 33.557 1.00 95.12 187 GLN A N 1
ATOM 1497 C CA . GLN A 1 187 ? -25.394 -0.025 33.985 1.00 95.12 187 GLN A CA 1
ATOM 1498 C C . GLN A 1 187 ? -25.373 -0.883 35.253 1.00 95.12 187 GLN A C 1
ATOM 1500 O O . GLN A 1 187 ? -26.079 -0.576 36.210 1.00 95.12 187 GLN A O 1
ATOM 1505 N N . THR A 1 188 ? -24.525 -1.913 35.288 1.00 93.25 188 THR A N 1
ATOM 1506 C CA . THR A 1 188 ? -24.391 -2.800 36.454 1.00 93.25 188 THR A CA 1
ATOM 1507 C C . THR A 1 188 ? -23.906 -2.028 37.682 1.00 93.25 188 THR A C 1
ATOM 1509 O O . THR A 1 188 ? -24.441 -2.200 38.770 1.00 93.25 188 THR A O 1
ATOM 1512 N N . ASN A 1 189 ? -22.928 -1.133 37.517 1.00 94.88 189 ASN A N 1
ATOM 1513 C CA . ASN A 1 189 ? -22.406 -0.316 38.611 1.00 94.88 189 ASN A CA 1
ATOM 1514 C C . ASN A 1 189 ? -23.453 0.682 39.135 1.00 94.88 189 ASN A C 1
ATOM 1516 O O . ASN A 1 189 ? -23.579 0.875 40.341 1.00 94.88 189 ASN A O 1
ATOM 1520 N N . SER A 1 190 ? -24.251 1.272 38.239 1.00 91.62 190 SER A N 1
ATOM 1521 C CA . SER A 1 190 ? -25.376 2.130 38.626 1.00 91.62 190 SER A CA 1
ATOM 1522 C C . SER A 1 190 ? -26.405 1.362 39.458 1.00 91.62 190 SER A C 1
ATOM 1524 O O . SER A 1 190 ? -26.794 1.841 40.516 1.00 91.62 190 SER A O 1
ATOM 1526 N N . GLN A 1 191 ? -26.797 0.160 39.021 1.00 88.50 191 GLN A N 1
ATOM 1527 C CA . GLN A 1 191 ? -27.720 -0.704 39.768 1.00 88.50 191 GLN A CA 1
ATOM 1528 C C . GLN A 1 191 ? -27.146 -1.117 41.127 1.00 88.50 191 GLN A C 1
ATOM 1530 O O . GLN A 1 191 ? -27.865 -1.150 42.121 1.00 88.50 191 GLN A O 1
ATOM 1535 N N . LEU A 1 192 ? -25.845 -1.410 41.186 1.00 90.12 192 LEU A N 1
ATOM 1536 C CA . LEU A 1 192 ? -25.173 -1.768 42.433 1.00 90.12 192 LEU A CA 1
ATOM 1537 C C . LEU A 1 192 ? -25.123 -0.584 43.406 1.00 90.12 192 LEU A C 1
ATOM 1539 O O . LEU A 1 192 ? -25.337 -0.761 44.600 1.00 90.12 192 LEU A O 1
ATOM 1543 N N . THR A 1 193 ? -24.870 0.621 42.894 1.00 91.12 193 THR A N 1
ATOM 1544 C CA . THR A 1 193 ? -24.852 1.855 43.690 1.00 91.12 193 THR A CA 1
ATOM 1545 C C . THR A 1 193 ? -26.245 2.169 44.227 1.00 91.12 193 THR A C 1
ATOM 1547 O O . THR A 1 193 ? -26.388 2.473 45.405 1.00 91.12 193 THR A O 1
ATOM 1550 N N . GLU A 1 194 ? -27.282 2.033 43.400 1.00 85.75 194 GLU A N 1
ATOM 1551 C CA . GLU A 1 194 ? -28.674 2.179 43.831 1.00 85.75 194 GLU A CA 1
ATOM 1552 C C . GLU A 1 194 ? -29.037 1.159 44.922 1.00 85.75 194 GLU A C 1
ATOM 1554 O O . GLU A 1 194 ? -29.549 1.539 45.974 1.00 85.75 194 GLU A O 1
ATOM 1559 N N . ALA A 1 195 ? -28.692 -0.118 44.729 1.00 82.19 195 ALA A N 1
ATOM 1560 C CA . ALA A 1 195 ? -28.917 -1.160 45.729 1.00 82.19 195 ALA A CA 1
ATOM 1561 C C . ALA A 1 195 ? -28.167 -0.890 47.046 1.00 82.19 195 ALA A C 1
ATOM 1563 O O . ALA A 1 195 ? -28.718 -1.120 48.124 1.00 82.19 195 ALA A O 1
ATOM 1564 N N . ASN A 1 196 ? -26.931 -0.386 46.973 1.00 83.88 196 ASN A N 1
ATOM 1565 C CA . ASN A 1 196 ? -26.165 0.011 48.153 1.00 83.88 196 ASN A CA 1
ATOM 1566 C C . ASN A 1 196 ? -26.813 1.197 48.872 1.00 83.88 196 ASN A C 1
ATOM 1568 O O . ASN A 1 196 ? -26.984 1.125 50.082 1.00 83.88 196 ASN A O 1
ATOM 1572 N N . ASN A 1 197 ? -27.249 2.230 48.149 1.00 82.75 197 ASN A N 1
ATOM 1573 C CA . ASN A 1 197 ? -27.919 3.387 48.748 1.00 82.75 197 ASN A CA 1
ATOM 1574 C C . ASN A 1 197 ? -29.196 2.977 49.499 1.00 82.75 197 ASN A C 1
ATOM 1576 O O . ASN A 1 197 ? -29.400 3.399 50.634 1.00 82.75 197 ASN A O 1
ATOM 1580 N N . ILE A 1 198 ? -30.022 2.106 48.904 1.00 80.75 198 ILE A N 1
ATOM 1581 C CA . ILE A 1 198 ? -31.226 1.563 4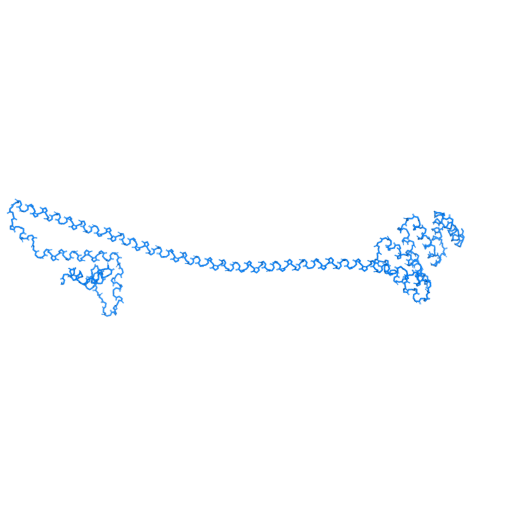9.559 1.00 80.75 198 ILE A CA 1
ATOM 1582 C C . ILE A 1 198 ? -30.847 0.789 50.828 1.00 80.75 198 ILE A C 1
ATOM 1584 O O . ILE A 1 198 ? -31.503 0.908 51.865 1.00 80.75 198 ILE A O 1
ATOM 1588 N N . LYS A 1 199 ? -29.779 -0.013 50.766 1.00 81.19 199 LYS A N 1
ATOM 1589 C CA . LYS A 1 199 ? -29.292 -0.777 51.918 1.00 81.19 199 LYS A CA 1
ATOM 1590 C C . LYS A 1 199 ? -28.782 0.137 53.037 1.00 81.19 199 LYS A C 1
ATOM 1592 O O . LYS A 1 199 ? -29.070 -0.134 54.201 1.00 81.19 199 LYS A O 1
ATOM 1597 N N . ASP A 1 200 ? -28.058 1.199 52.702 1.00 79.56 200 ASP A N 1
ATOM 1598 C CA . ASP A 1 200 ? -27.540 2.166 53.672 1.00 79.56 200 ASP A CA 1
ATOM 1599 C C . ASP A 1 200 ? -28.682 2.941 54.344 1.00 79.56 200 ASP A C 1
ATOM 1601 O O . ASP A 1 200 ? -28.689 3.090 55.569 1.00 79.56 200 ASP A O 1
ATOM 1605 N N . GLU A 1 201 ? -29.699 3.348 53.576 1.00 79.25 201 GLU A N 1
ATOM 1606 C CA . GLU A 1 201 ? -30.916 3.969 54.112 1.00 79.25 201 GLU A CA 1
ATOM 1607 C C . GLU A 1 201 ? -31.660 3.022 55.065 1.00 79.25 201 GLU A C 1
ATOM 1609 O O . GLU A 1 201 ? -32.038 3.426 56.168 1.00 79.25 201 GLU A O 1
ATOM 1614 N N . TYR A 1 202 ? -31.799 1.740 54.703 1.00 79.00 202 TYR A N 1
ATOM 1615 C CA . TYR A 1 202 ? -32.392 0.726 55.582 1.00 79.00 202 TYR A CA 1
ATOM 1616 C C . TYR A 1 202 ? -31.626 0.566 56.897 1.00 79.00 202 TYR A C 1
ATOM 1618 O O . TYR A 1 202 ? -32.238 0.529 57.966 1.00 79.00 202 TYR A O 1
ATOM 1626 N N . ILE A 1 203 ? -30.294 0.469 56.835 1.00 77.19 203 ILE A N 1
ATOM 1627 C CA . ILE A 1 203 ? -29.451 0.326 58.027 1.00 77.19 203 ILE A CA 1
ATOM 1628 C C . ILE A 1 203 ? -29.626 1.545 58.939 1.00 77.19 203 ILE A C 1
ATOM 1630 O O . ILE A 1 203 ? -29.885 1.380 60.133 1.00 77.19 203 ILE A O 1
ATOM 1634 N N . GLY A 1 204 ? -29.538 2.760 58.386 1.00 79.50 204 GLY A N 1
ATOM 1635 C CA . GLY A 1 204 ? -29.726 3.997 59.146 1.00 79.50 204 GLY A CA 1
ATOM 1636 C C . GLY A 1 204 ? -31.104 4.068 59.805 1.00 79.50 204 GLY A C 1
ATOM 1637 O O . GLY A 1 204 ? -31.219 4.361 60.997 1.00 79.50 204 GLY A O 1
ATOM 1638 N N . PHE A 1 205 ? -32.148 3.714 59.059 1.00 78.69 205 PHE A N 1
ATOM 1639 C CA . PHE A 1 205 ? -33.506 3.676 59.577 1.00 78.69 205 PHE A CA 1
ATOM 1640 C C . PHE A 1 205 ? -33.696 2.616 60.678 1.00 78.69 205 PHE A C 1
ATOM 1642 O O . PHE A 1 205 ? -34.325 2.892 61.701 1.00 78.69 205 PHE A O 1
ATOM 1649 N N . SER A 1 206 ? -33.130 1.413 60.524 1.00 76.75 206 SER A N 1
ATOM 1650 C CA . SER A 1 206 ? -33.219 0.363 61.546 1.00 76.75 206 SER A CA 1
ATOM 1651 C C . SER A 1 206 ? -32.575 0.800 62.865 1.00 76.75 206 SER A C 1
ATOM 1653 O O . SER A 1 206 ? -33.153 0.568 63.929 1.00 76.75 206 SER A O 1
ATOM 1655 N N . PHE A 1 207 ? -31.427 1.485 62.814 1.00 77.44 207 PHE A N 1
ATOM 1656 C CA . PHE A 1 207 ? -30.815 2.065 64.011 1.00 77.44 207 PHE A CA 1
ATOM 1657 C C . PHE A 1 207 ? -31.687 3.151 64.645 1.00 77.44 207 PHE A C 1
ATOM 1659 O O . PHE A 1 207 ? -31.812 3.175 65.870 1.00 77.44 207 PHE A O 1
ATOM 1666 N N . TYR A 1 208 ? -32.328 4.000 63.837 1.00 81.19 208 TYR A N 1
ATOM 1667 C CA . TYR A 1 208 ? -33.258 5.016 64.331 1.00 81.19 208 TYR A CA 1
ATOM 1668 C C . TYR A 1 208 ? -34.434 4.391 65.098 1.00 81.19 208 TYR A C 1
ATOM 1670 O O . TYR A 1 208 ? -34.668 4.739 66.255 1.00 81.19 208 TYR A O 1
ATOM 1678 N N . VAL A 1 209 ? -35.117 3.402 64.510 1.00 77.94 209 VAL A N 1
ATOM 1679 C CA . VAL A 1 209 ? -36.234 2.705 65.172 1.00 77.94 209 VAL A CA 1
ATOM 1680 C C . VAL A 1 209 ? -35.784 1.989 66.444 1.00 77.94 209 VAL A C 1
ATOM 1682 O O . VAL A 1 209 ? -36.451 2.088 67.473 1.00 77.94 209 VAL A O 1
ATOM 1685 N N . ASN A 1 210 ? -34.634 1.311 66.416 1.00 80.69 210 ASN A N 1
ATOM 1686 C CA . ASN A 1 210 ? -34.091 0.657 67.607 1.00 80.69 210 ASN A CA 1
ATOM 1687 C C . ASN A 1 210 ? -33.777 1.668 68.723 1.00 80.69 210 ASN A C 1
ATOM 1689 O O . ASN A 1 210 ? -34.050 1.388 69.889 1.00 80.69 210 ASN A O 1
ATOM 1693 N N . SER A 1 211 ? -33.253 2.849 68.383 1.00 83.19 211 SER A N 1
ATOM 1694 C CA . SER A 1 211 ? -32.995 3.930 69.341 1.00 83.19 211 SER A CA 1
ATOM 1695 C C . SER A 1 211 ? -34.286 4.449 69.984 1.00 83.19 211 SER A C 1
ATOM 1697 O O . SER A 1 211 ? -34.345 4.607 71.204 1.00 83.19 211 SER A O 1
ATOM 1699 N N . GLU A 1 212 ? -35.345 4.653 69.194 1.00 83.31 212 GLU A N 1
ATOM 1700 C CA . GLU A 1 212 ? -36.670 5.037 69.705 1.00 83.31 212 GLU A CA 1
ATOM 1701 C C . GLU A 1 212 ? -37.237 3.979 70.665 1.00 83.31 212 GLU A C 1
ATOM 1703 O O . GLU A 1 212 ? -37.737 4.312 71.744 1.00 83.31 212 GLU A O 1
ATOM 1708 N N . TYR A 1 213 ? -37.104 2.689 70.333 1.00 83.94 213 TYR A N 1
ATOM 1709 C CA . TYR A 1 213 ? -37.511 1.604 71.231 1.00 83.94 213 TYR A CA 1
ATOM 1710 C C . TYR A 1 213 ? -36.693 1.568 72.527 1.00 83.94 213 TYR A C 1
ATOM 1712 O O . TYR A 1 213 ? -37.273 1.408 73.602 1.00 83.94 213 TYR A O 1
ATOM 1720 N N . ILE A 1 214 ? -35.371 1.753 72.459 1.00 86.06 214 ILE A N 1
ATOM 1721 C CA . ILE A 1 214 ? -34.519 1.840 73.655 1.00 86.06 214 ILE A CA 1
ATOM 1722 C C . ILE A 1 214 ? -34.966 3.011 74.537 1.00 86.06 214 ILE A C 1
ATOM 1724 O O . ILE A 1 214 ? -35.138 2.827 75.741 1.00 86.06 214 ILE A O 1
ATOM 1728 N N . SER A 1 215 ? -35.241 4.179 73.948 1.00 88.44 215 SER A N 1
ATOM 1729 C CA . SER A 1 215 ? -35.736 5.351 74.680 1.00 88.44 215 SER A CA 1
ATOM 1730 C C . SER A 1 215 ? -37.079 5.079 75.367 1.00 88.44 215 SER A C 1
ATOM 1732 O O . SER A 1 215 ? -37.266 5.402 76.543 1.00 88.44 215 SER A O 1
ATOM 1734 N N . LYS A 1 216 ? -38.015 4.402 74.685 1.00 86.19 216 LYS A N 1
ATOM 1735 C CA . LYS A 1 216 ? -39.284 3.959 75.290 1.00 86.19 216 LYS A CA 1
ATOM 1736 C C . LYS A 1 216 ? -39.062 3.029 76.485 1.00 86.19 216 LYS A C 1
ATOM 1738 O O . LYS A 1 216 ? -39.692 3.229 77.524 1.00 86.19 216 LYS A O 1
ATOM 1743 N N . ILE A 1 217 ? -38.167 2.045 76.366 1.00 86.38 217 ILE A N 1
ATOM 1744 C CA . ILE A 1 217 ? -37.828 1.122 77.463 1.00 86.38 217 ILE A CA 1
ATOM 1745 C C . ILE A 1 217 ? -37.192 1.882 78.631 1.00 86.38 217 ILE A C 1
ATOM 1747 O O . ILE A 1 217 ? -37.561 1.654 79.782 1.00 86.38 217 ILE A O 1
ATOM 1751 N N . GLU A 1 218 ? -36.281 2.814 78.358 1.00 89.56 218 GLU A N 1
ATOM 1752 C CA . GLU A 1 218 ? -35.643 3.638 79.385 1.00 89.56 218 GLU A CA 1
ATOM 1753 C C . GLU A 1 218 ? -36.675 4.491 80.141 1.00 89.56 218 GLU A C 1
ATOM 1755 O O . GLU A 1 218 ? -36.670 4.551 81.375 1.00 89.56 218 GLU A O 1
ATOM 1760 N N . ASN A 1 219 ? -37.612 5.107 79.417 1.00 88.94 219 ASN A N 1
ATOM 1761 C CA . ASN A 1 219 ? -38.707 5.878 80.000 1.00 88.94 219 ASN A CA 1
ATOM 1762 C C . ASN A 1 219 ? -39.641 5.002 80.841 1.00 88.94 219 ASN A C 1
ATOM 1764 O O . ASN A 1 219 ? -40.038 5.405 81.938 1.00 88.94 219 ASN A O 1
ATOM 1768 N N . LEU A 1 220 ? -39.949 3.790 80.372 1.00 86.31 220 LEU A N 1
ATOM 1769 C CA . LEU A 1 220 ? -40.726 2.820 81.135 1.00 86.31 220 LEU A CA 1
ATOM 1770 C C . LEU A 1 220 ? -39.996 2.418 82.422 1.00 86.31 220 LEU A C 1
ATOM 1772 O O . LEU A 1 220 ? -40.598 2.443 83.492 1.00 86.31 220 LEU A O 1
ATOM 1776 N N . TYR A 1 221 ? -38.697 2.120 82.345 1.00 89.06 221 TYR A N 1
ATOM 1777 C CA . TYR A 1 221 ? -37.875 1.783 83.506 1.00 89.06 221 TYR A CA 1
ATOM 1778 C C . TYR A 1 221 ? -37.877 2.914 84.543 1.00 89.06 221 TYR A C 1
ATOM 1780 O O . TYR A 1 221 ? -38.150 2.677 85.722 1.00 89.06 221 TYR A O 1
ATOM 1788 N N . LYS A 1 222 ? -37.663 4.164 84.106 1.00 89.56 222 LYS A N 1
ATOM 1789 C CA . LYS A 1 222 ? -37.731 5.357 84.970 1.00 89.56 222 LYS A CA 1
ATOM 1790 C C . LYS A 1 222 ? -39.109 5.514 85.616 1.00 89.56 222 LYS A C 1
ATOM 1792 O O . LYS A 1 222 ? -39.194 5.787 86.815 1.00 89.56 222 LYS A O 1
ATOM 1797 N N . LEU A 1 223 ? -40.183 5.330 84.845 1.00 87.19 223 LEU A N 1
ATOM 1798 C CA . LEU A 1 223 ? -41.559 5.433 85.331 1.00 87.19 223 LEU A CA 1
ATOM 1799 C C . LEU A 1 223 ? -41.862 4.374 86.395 1.00 87.19 223 LEU A C 1
ATOM 1801 O O . LEU A 1 223 ? -42.379 4.716 87.461 1.00 87.19 223 LEU A O 1
ATOM 1805 N N . VAL A 1 224 ? -41.521 3.114 86.114 1.00 87.31 224 VAL A N 1
ATOM 1806 C CA . VAL A 1 224 ? -41.719 1.986 87.030 1.00 87.31 224 VAL A CA 1
ATOM 1807 C C . VAL A 1 224 ? -40.928 2.207 88.312 1.00 87.31 224 VAL A C 1
ATOM 1809 O O . VAL A 1 224 ? -41.511 2.156 89.393 1.00 87.31 224 VAL A O 1
ATOM 1812 N N . ASN A 1 225 ? -39.638 2.540 88.204 1.00 88.44 225 ASN A N 1
ATOM 1813 C CA . ASN A 1 225 ? -38.790 2.788 89.366 1.00 88.44 225 ASN A CA 1
ATOM 1814 C C . ASN A 1 225 ? -39.361 3.914 90.244 1.00 88.44 225 ASN A C 1
ATOM 1816 O O . ASN A 1 225 ? -39.527 3.734 91.446 1.00 88.44 225 ASN A O 1
ATOM 1820 N N . ARG A 1 226 ? -39.786 5.036 89.639 1.00 89.81 226 ARG A N 1
ATOM 1821 C CA . ARG A 1 226 ? -40.426 6.153 90.356 1.00 89.81 226 ARG A CA 1
ATOM 1822 C C . ARG A 1 226 ? -41.684 5.717 91.115 1.00 89.81 226 ARG A C 1
ATOM 1824 O O . ARG A 1 226 ? -41.867 6.111 92.265 1.00 89.81 226 ARG A O 1
ATOM 1831 N N . LYS A 1 227 ? -42.555 4.922 90.484 1.00 86.62 227 LYS A N 1
ATOM 1832 C CA . LYS A 1 227 ? -43.803 4.435 91.097 1.00 86.62 227 LYS A CA 1
ATOM 1833 C C . LYS A 1 227 ? -43.543 3.445 92.236 1.00 86.62 227 LYS A C 1
ATOM 1835 O O . LYS A 1 227 ? -44.215 3.535 93.263 1.00 86.62 227 LYS A O 1
ATOM 1840 N N . ILE A 1 228 ? -42.539 2.574 92.099 1.00 87.94 228 ILE A N 1
ATOM 1841 C CA . ILE A 1 228 ? -42.094 1.664 93.167 1.00 87.94 228 ILE A CA 1
ATOM 1842 C C . ILE A 1 228 ? -41.548 2.459 94.359 1.00 87.94 228 ILE A C 1
ATOM 1844 O O . ILE A 1 228 ? -41.992 2.242 95.484 1.00 87.94 228 ILE A O 1
ATOM 1848 N N . THR A 1 229 ? -40.641 3.420 94.133 1.00 90.12 229 THR A N 1
ATOM 1849 C CA . THR A 1 229 ? -40.078 4.258 95.209 1.00 90.12 229 THR A CA 1
ATOM 1850 C C . THR A 1 229 ? -41.167 5.038 95.953 1.00 90.12 229 THR A C 1
ATOM 1852 O O . THR A 1 229 ? -41.119 5.148 97.175 1.00 90.12 229 THR A O 1
ATOM 1855 N N . ALA A 1 230 ? -42.186 5.523 95.236 1.00 90.75 230 ALA A N 1
ATOM 1856 C CA . ALA A 1 230 ? -43.334 6.227 95.809 1.00 90.75 230 ALA A CA 1
ATOM 1857 C C . ALA A 1 230 ? -44.388 5.305 96.463 1.00 90.75 230 ALA A C 1
ATOM 1859 O O . ALA A 1 230 ? -45.406 5.803 96.939 1.00 90.75 230 ALA A O 1
ATOM 1860 N N . ARG A 1 231 ? -44.178 3.977 96.479 1.00 86.62 231 ARG A N 1
ATOM 1861 C CA . ARG A 1 231 ? -45.131 2.954 96.963 1.00 86.62 231 ARG A CA 1
ATOM 1862 C C . ARG A 1 231 ? -46.507 2.992 96.273 1.00 86.62 231 ARG A C 1
ATOM 1864 O O . ARG A 1 231 ? -47.497 2.524 96.829 1.00 86.62 231 ARG A O 1
ATOM 1871 N N . GLN A 1 232 ? -46.575 3.521 95.051 1.00 86.62 232 GLN A N 1
ATOM 1872 C CA . GLN A 1 232 ? -47.795 3.623 94.242 1.00 86.62 232 GLN A CA 1
ATOM 1873 C C . GLN A 1 232 ? -48.012 2.335 93.430 1.00 86.62 232 GLN A C 1
ATOM 1875 O O . GLN A 1 232 ? -47.914 2.327 92.203 1.00 86.62 232 GLN A O 1
ATOM 1880 N N . TYR A 1 233 ? -48.247 1.218 94.121 1.00 82.00 233 TYR A N 1
ATOM 1881 C CA . TYR A 1 233 ? -48.317 -0.105 93.488 1.00 82.00 233 TYR A CA 1
ATOM 1882 C C . TYR A 1 233 ? -49.605 -0.333 92.689 1.00 82.00 233 TYR A C 1
ATOM 1884 O O . TYR A 1 233 ? -49.567 -0.976 91.639 1.00 82.00 233 TYR A O 1
ATOM 1892 N N . ASP A 1 234 ? -50.730 0.217 93.143 1.00 80.69 234 ASP A N 1
ATOM 1893 C CA . ASP A 1 234 ? -52.009 0.084 92.438 1.00 80.69 234 ASP A CA 1
ATOM 1894 C C . ASP A 1 234 ? -51.994 0.816 91.086 1.00 80.69 234 ASP A C 1
ATOM 1896 O O . ASP A 1 234 ? -52.510 0.297 90.093 1.00 80.69 234 ASP A O 1
ATOM 1900 N N . ASP A 1 235 ? -51.285 1.948 90.998 1.00 79.50 235 ASP A N 1
ATOM 1901 C CA . ASP A 1 235 ? -51.073 2.690 89.749 1.00 79.50 235 ASP A CA 1
ATOM 1902 C C . ASP A 1 235 ? -50.336 1.854 88.690 1.00 79.50 235 ASP A C 1
ATOM 1904 O O . ASP A 1 235 ? -50.627 1.959 87.498 1.00 79.50 235 ASP A O 1
ATOM 1908 N N . LEU A 1 236 ? -49.390 0.999 89.102 1.00 77.88 236 LEU A N 1
ATOM 1909 C CA . LEU A 1 236 ? -48.651 0.127 88.180 1.00 77.88 236 LEU A CA 1
ATOM 1910 C C . LEU A 1 236 ? -49.569 -0.912 87.528 1.00 77.88 236 LEU A C 1
ATOM 1912 O O . LEU A 1 236 ? -49.431 -1.185 86.338 1.00 77.88 236 LEU A O 1
ATOM 1916 N N . ARG A 1 237 ? -50.546 -1.455 88.266 1.00 71.31 237 ARG A N 1
ATOM 1917 C CA . ARG A 1 237 ? -51.519 -2.415 87.709 1.00 71.31 237 ARG A CA 1
ATOM 1918 C C . ARG A 1 237 ? -52.410 -1.787 86.640 1.00 71.31 237 ARG A C 1
ATOM 1920 O O . ARG A 1 237 ? -52.837 -2.476 85.718 1.00 71.31 237 ARG A O 1
ATOM 1927 N N . VAL A 1 238 ? -52.679 -0.487 86.747 1.00 74.69 238 VAL A N 1
ATOM 1928 C CA . VAL A 1 238 ? -53.470 0.258 85.761 1.00 74.69 238 VAL A CA 1
ATOM 1929 C C . VAL A 1 238 ? -52.650 0.599 84.511 1.00 74.69 238 VAL A C 1
ATOM 1931 O O . VAL A 1 238 ? -53.229 0.656 83.430 1.00 74.69 238 VAL A O 1
ATOM 1934 N N . LEU A 1 239 ? -51.331 0.778 84.647 1.00 70.44 239 LEU A N 1
ATOM 1935 C CA . LEU A 1 239 ? -50.400 1.127 83.562 1.00 70.44 239 LEU A CA 1
ATOM 1936 C C . LEU A 1 239 ? -50.045 -0.034 82.619 1.00 70.44 239 LEU A C 1
ATOM 1938 O O . LEU A 1 239 ? -49.635 0.216 81.492 1.00 70.44 239 LEU A O 1
ATOM 1942 N N . PHE A 1 240 ? -50.168 -1.287 83.063 1.00 70.62 240 PHE A N 1
ATOM 1943 C CA . PHE A 1 240 ? -49.815 -2.472 82.269 1.00 70.62 240 PHE A CA 1
ATOM 1944 C C . PHE A 1 240 ? -51.054 -3.250 81.826 1.00 70.62 240 PHE A C 1
ATOM 1946 O O . PHE A 1 240 ? -51.223 -4.429 82.151 1.00 70.62 240 PHE A O 1
ATOM 1953 N N . ARG A 1 241 ? -51.957 -2.600 81.085 1.00 72.50 241 ARG A N 1
ATOM 1954 C CA . ARG A 1 241 ? -53.133 -3.288 80.542 1.00 72.50 241 ARG A CA 1
ATOM 1955 C C . ARG A 1 241 ? -52.770 -4.013 79.252 1.00 72.50 241 ARG A C 1
ATOM 1957 O O . ARG A 1 241 ? -51.994 -3.536 78.430 1.00 72.50 241 ARG A O 1
ATOM 1964 N N . LYS A 1 242 ? -53.416 -5.159 79.012 1.00 67.19 242 LYS A N 1
ATOM 1965 C CA . LYS A 1 242 ? -53.275 -5.921 77.757 1.00 67.19 242 LYS A CA 1
ATOM 1966 C C . LYS A 1 242 ? -53.614 -5.076 76.514 1.00 67.19 242 LYS A C 1
ATOM 1968 O O . LYS A 1 242 ? -53.065 -5.323 75.446 1.00 67.19 242 LYS A O 1
ATOM 1973 N N . SER A 1 243 ? -54.474 -4.064 76.660 1.00 67.56 243 SER A N 1
ATOM 1974 C CA . SER A 1 243 ? -54.803 -3.088 75.612 1.00 67.56 243 SER A CA 1
ATOM 1975 C C . SER A 1 243 ? -53.598 -2.264 75.148 1.00 67.56 243 SER A C 1
ATOM 1977 O O . SER A 1 243 ? -53.501 -1.951 73.965 1.00 67.56 243 SER A O 1
ATOM 1979 N N . ASP A 1 244 ? -52.656 -1.960 76.041 1.00 73.62 244 ASP A N 1
ATOM 1980 C CA . ASP A 1 244 ? -51.474 -1.157 75.706 1.00 73.62 244 ASP A CA 1
ATOM 1981 C C . ASP A 1 244 ? -50.478 -1.970 74.865 1.00 73.62 244 ASP A C 1
ATOM 1983 O O . ASP A 1 244 ? -49.879 -1.453 73.925 1.00 73.62 244 ASP A O 1
ATOM 1987 N N . LEU A 1 245 ? -50.392 -3.282 75.117 1.00 76.62 245 LEU A N 1
ATOM 1988 C CA . LEU A 1 245 ? -49.617 -4.222 74.296 1.00 76.62 245 LEU A CA 1
ATOM 1989 C C . LEU A 1 245 ? -50.213 -4.416 72.896 1.00 76.62 245 LEU A C 1
ATOM 1991 O O . LEU A 1 245 ? -49.480 -4.644 71.933 1.00 76.62 245 LEU A O 1
ATOM 1995 N N . GLN A 1 246 ? -51.541 -4.348 72.769 1.00 80.06 246 GLN A N 1
ATOM 1996 C CA . GLN A 1 246 ? -52.202 -4.416 71.467 1.00 80.06 246 GLN A CA 1
ATOM 1997 C C . GLN A 1 246 ? -51.861 -3.182 70.628 1.00 80.06 246 GLN A C 1
ATOM 1999 O O . GLN A 1 246 ? -51.446 -3.319 69.479 1.00 80.06 246 GLN A O 1
ATOM 2004 N N . LYS A 1 247 ? -51.956 -2.000 71.245 1.00 82.12 247 LYS A N 1
ATOM 2005 C CA . LYS A 1 247 ? -51.634 -0.717 70.622 1.00 82.12 247 LYS A CA 1
ATOM 2006 C C . LYS A 1 247 ? -50.167 -0.627 70.200 1.00 82.12 247 LYS A C 1
ATOM 2008 O O . LYS A 1 247 ? -49.874 -0.170 69.102 1.00 82.12 247 LYS A O 1
ATOM 2013 N N . GLU A 1 248 ? -49.238 -1.105 71.028 1.00 80.12 248 GLU A N 1
ATOM 2014 C CA . GLU A 1 248 ? -47.815 -1.072 70.671 1.00 80.12 248 GLU A CA 1
ATOM 2015 C C . GLU A 1 248 ? -47.473 -2.020 69.512 1.00 80.12 248 GLU A C 1
ATOM 2017 O O . GLU A 1 248 ? -46.619 -1.715 68.683 1.00 80.12 248 GLU A O 1
ATOM 2022 N N . ARG A 1 249 ? -48.199 -3.133 69.380 1.00 81.81 249 ARG A N 1
ATOM 2023 C CA . ARG A 1 249 ? -48.082 -4.023 68.219 1.00 81.81 249 ARG A CA 1
ATOM 2024 C C . ARG A 1 249 ? -48.669 -3.406 66.947 1.00 81.81 249 ARG A C 1
ATOM 2026 O O . ARG A 1 249 ? -48.080 -3.561 65.884 1.00 81.81 249 ARG A O 1
ATOM 2033 N N . GLU A 1 250 ? -49.786 -2.690 67.037 1.00 84.25 250 GLU A N 1
ATOM 2034 C CA . GLU A 1 250 ? -50.299 -1.915 65.898 1.00 84.25 250 GLU A CA 1
ATOM 2035 C C . GLU A 1 250 ? -49.288 -0.850 65.456 1.00 84.25 250 GLU A C 1
ATOM 2037 O O . GLU A 1 250 ? -48.992 -0.751 64.267 1.00 84.25 250 GLU A O 1
ATOM 2042 N N . ASN A 1 251 ? -48.670 -0.139 66.406 1.00 83.25 251 ASN A N 1
ATOM 2043 C CA . ASN A 1 251 ? -47.587 0.804 66.117 1.00 83.25 251 ASN A CA 1
ATOM 2044 C C . ASN A 1 251 ? -46.390 0.117 65.437 1.00 83.25 251 ASN A C 1
ATOM 2046 O O . ASN A 1 251 ? -45.821 0.670 64.497 1.00 83.25 251 ASN A O 1
ATOM 2050 N N . MET A 1 252 ? -46.016 -1.089 65.880 1.00 85.38 252 MET A N 1
ATOM 2051 C CA . MET A 1 252 ? -44.962 -1.886 65.245 1.00 85.38 252 MET A CA 1
ATOM 2052 C C . MET A 1 252 ? -45.315 -2.229 63.793 1.00 85.38 252 MET A C 1
ATOM 2054 O O . MET A 1 252 ? -44.456 -2.101 62.923 1.00 85.38 252 MET A O 1
ATOM 2058 N N . TYR A 1 253 ? -46.558 -2.635 63.514 1.00 87.06 253 TYR A N 1
ATOM 2059 C CA . TYR A 1 253 ? -46.999 -2.933 62.150 1.00 87.06 253 TYR A CA 1
ATOM 2060 C C . TYR A 1 253 ? -47.002 -1.700 61.253 1.00 87.06 253 TYR A C 1
ATOM 2062 O O . TYR A 1 253 ? -46.488 -1.777 60.145 1.00 87.06 253 TYR A O 1
ATOM 2070 N N . VAL A 1 254 ? -47.510 -0.564 61.735 1.00 86.38 254 VAL A N 1
ATOM 2071 C CA . VAL A 1 254 ? -47.472 0.701 60.985 1.00 86.38 254 VAL A CA 1
ATOM 2072 C C . VAL A 1 254 ? -46.028 1.104 60.694 1.00 86.38 254 VAL A C 1
ATOM 2074 O O . VAL A 1 254 ? -45.688 1.409 59.555 1.00 86.38 254 VAL A O 1
ATOM 2077 N N . SER A 1 255 ? -45.153 1.033 61.700 1.00 82.56 255 SER A N 1
ATOM 2078 C CA . SER A 1 255 ? -43.734 1.338 61.528 1.00 82.56 255 SER A CA 1
ATOM 2079 C C . SER A 1 255 ? -43.077 0.403 60.511 1.00 82.56 255 SER A C 1
ATOM 2081 O O . SER A 1 255 ? -42.374 0.878 59.623 1.00 82.56 255 SER A O 1
ATOM 2083 N N . PHE A 1 256 ? -43.336 -0.905 60.579 1.00 85.88 256 PHE A N 1
ATOM 2084 C CA . PHE A 1 256 ? -42.832 -1.869 59.602 1.00 85.88 256 PHE A CA 1
ATOM 2085 C C . PHE A 1 256 ? -43.329 -1.564 58.186 1.00 85.88 256 PHE A C 1
ATOM 2087 O O . PHE A 1 256 ? -42.511 -1.474 57.272 1.00 85.88 256 PHE A O 1
ATOM 2094 N N . ASP A 1 257 ? -44.637 -1.371 58.012 1.00 88.81 257 ASP A N 1
ATOM 2095 C CA . ASP A 1 257 ? -45.266 -1.124 56.714 1.00 88.81 257 ASP A CA 1
ATOM 2096 C C . ASP A 1 257 ? -44.698 0.150 56.064 1.00 88.81 257 ASP A C 1
ATOM 2098 O O . ASP A 1 257 ? -44.253 0.108 54.916 1.00 88.81 257 ASP A O 1
ATOM 2102 N N . GLU A 1 258 ? -44.620 1.261 56.807 1.00 85.12 258 GLU A N 1
ATOM 2103 C CA . GLU A 1 258 ? -44.054 2.524 56.312 1.00 85.12 258 GLU A CA 1
ATOM 2104 C C . GLU A 1 258 ? -42.586 2.381 55.903 1.00 85.12 258 GLU A C 1
ATOM 2106 O O . GLU A 1 258 ? -42.160 2.898 54.868 1.00 85.12 258 GLU A O 1
ATOM 2111 N N . THR A 1 259 ? -41.803 1.669 56.709 1.00 79.31 259 THR A N 1
ATOM 2112 C CA . THR A 1 259 ? -40.377 1.437 56.450 1.00 79.31 259 THR A CA 1
ATOM 2113 C C . THR A 1 259 ? -40.177 0.605 55.203 1.00 79.31 259 THR A C 1
ATOM 2115 O O . THR A 1 259 ? -39.395 0.944 54.316 1.00 79.31 259 THR A O 1
ATOM 2118 N N . PHE A 1 260 ? -40.898 -0.507 55.138 1.00 85.25 260 PHE A N 1
ATOM 2119 C CA . PHE A 1 260 ? -40.779 -1.456 54.058 1.00 85.25 260 PHE A CA 1
ATOM 2120 C C . PHE A 1 260 ? -41.214 -0.825 52.733 1.00 85.25 260 PHE A C 1
ATOM 2122 O O . PHE A 1 260 ? -40.532 -0.990 51.725 1.00 85.25 260 PHE A O 1
ATOM 2129 N N . LEU A 1 261 ? -42.291 -0.035 52.737 1.00 86.06 261 LEU A N 1
ATOM 2130 C CA . LEU A 1 261 ? -42.768 0.670 51.548 1.00 86.06 261 LEU A CA 1
ATOM 2131 C C . LEU A 1 261 ? -41.852 1.820 51.113 1.00 86.06 261 LEU A C 1
ATOM 2133 O O . LEU A 1 261 ? -41.796 2.104 49.920 1.00 86.06 261 LEU A O 1
ATOM 2137 N N . LYS A 1 262 ? -41.093 2.451 52.018 1.00 81.25 262 LYS A N 1
ATOM 2138 C CA . LYS A 1 262 ? -40.039 3.403 51.616 1.00 81.25 262 LYS A CA 1
ATOM 2139 C C . LYS A 1 262 ? -38.908 2.717 50.850 1.00 81.25 262 LYS A C 1
ATOM 2141 O O . LYS A 1 262 ? -38.444 3.251 49.851 1.00 81.25 262 LYS A O 1
ATOM 2146 N N . LEU A 1 263 ? -38.509 1.521 51.280 1.00 79.75 263 LEU A N 1
ATOM 2147 C CA . LEU A 1 263 ? -37.427 0.751 50.648 1.00 79.75 263 LEU A CA 1
ATOM 2148 C C . LEU A 1 263 ? -37.877 0.043 49.368 1.00 79.75 263 LEU A C 1
ATOM 2150 O O . LEU A 1 263 ? -37.095 -0.137 48.437 1.00 79.75 263 LEU A O 1
ATOM 2154 N N . PHE A 1 264 ? -39.146 -0.360 49.318 1.00 82.31 264 PHE A N 1
ATOM 2155 C CA . PHE A 1 264 ? -39.752 -1.071 48.198 1.00 82.31 264 PHE A CA 1
ATOM 2156 C C . PHE A 1 264 ? -41.046 -0.370 47.750 1.00 82.31 264 PHE A C 1
ATOM 2158 O O . PHE A 1 264 ? -42.136 -0.936 47.877 1.00 82.31 264 PHE A O 1
ATOM 2165 N N . PRO A 1 265 ? -40.959 0.843 47.172 1.00 82.88 265 PRO A N 1
ATOM 2166 C CA . PRO A 1 265 ? -42.131 1.666 46.844 1.00 82.88 265 PRO A CA 1
ATOM 2167 C C . PRO A 1 265 ? -43.065 1.027 45.812 1.00 82.88 265 PRO A C 1
ATOM 2169 O O . PRO A 1 265 ? -44.255 1.324 45.765 1.00 82.88 265 PRO A O 1
ATOM 2172 N N . THR A 1 266 ? -42.555 0.106 44.994 1.00 85.00 266 THR A N 1
ATOM 2173 C CA . THR A 1 266 ? -43.330 -0.625 43.982 1.00 85.00 266 THR A CA 1
ATOM 2174 C C . THR A 1 266 ? -43.883 -1.961 44.485 1.00 85.00 266 THR A C 1
ATOM 2176 O O . THR A 1 266 ? -44.447 -2.724 43.693 1.00 85.00 266 THR A O 1
ATOM 2179 N N . PHE A 1 267 ? -43.734 -2.280 45.777 1.00 88.50 267 PHE A N 1
ATOM 2180 C CA . PHE A 1 267 ? -44.088 -3.587 46.328 1.00 88.50 267 PHE A CA 1
ATOM 2181 C C . PHE A 1 267 ? -45.565 -3.935 46.146 1.00 88.50 267 PHE A C 1
ATOM 2183 O O . PHE A 1 267 ? -45.858 -4.995 45.604 1.00 88.50 267 PHE A O 1
ATOM 2190 N N . ILE A 1 268 ? -46.490 -3.049 46.537 1.00 87.25 268 ILE A N 1
ATOM 2191 C CA . ILE A 1 268 ? -47.940 -3.312 46.450 1.00 87.25 268 ILE A CA 1
ATOM 2192 C C . ILE A 1 268 ? -48.348 -3.582 44.997 1.00 87.25 268 ILE A C 1
ATOM 2194 O O . ILE A 1 268 ? -49.071 -4.536 44.713 1.00 87.25 268 ILE A O 1
ATOM 2198 N N . SER A 1 269 ? -47.833 -2.783 44.060 1.00 85.19 269 SER A N 1
ATOM 2199 C CA . SER A 1 269 ? -48.075 -2.968 42.627 1.00 85.19 269 SER A CA 1
ATOM 2200 C C . SER A 1 269 ? -47.520 -4.303 42.126 1.00 85.19 269 SER A C 1
ATOM 2202 O O . SER A 1 269 ? -48.193 -5.017 41.387 1.00 85.19 269 SER A O 1
ATOM 2204 N N . SER A 1 270 ? -46.309 -4.667 42.555 1.00 86.50 270 SER A N 1
ATOM 2205 C CA . SER A 1 270 ? -45.670 -5.936 42.188 1.00 86.50 270 SER A CA 1
ATOM 2206 C C . SER A 1 270 ? -46.411 -7.140 42.772 1.00 86.50 270 SER A C 1
ATOM 2208 O O . SER A 1 270 ? -46.589 -8.133 42.076 1.00 86.50 270 SER A O 1
ATOM 2210 N N . TYR A 1 271 ? -46.889 -7.035 44.014 1.00 88.38 271 TYR A N 1
ATOM 2211 C CA . TYR A 1 271 ? -47.706 -8.042 44.688 1.00 88.38 271 TYR A CA 1
ATOM 2212 C C . TYR A 1 271 ? -49.033 -8.256 43.954 1.00 88.38 271 TYR A C 1
ATOM 2214 O O . TYR A 1 271 ? -49.362 -9.379 43.589 1.00 88.38 271 TYR A O 1
ATOM 2222 N N . ASN A 1 272 ? -49.757 -7.179 43.639 1.00 87.12 272 ASN A N 1
ATOM 2223 C CA . ASN A 1 272 ? -51.033 -7.258 42.923 1.00 87.12 272 ASN A CA 1
ATOM 2224 C C . ASN A 1 272 ? -50.897 -7.806 41.490 1.00 87.12 272 ASN A C 1
ATOM 2226 O O . ASN A 1 272 ? -51.846 -8.378 40.958 1.00 87.12 272 ASN A O 1
ATOM 2230 N N . ASN A 1 273 ? -49.727 -7.679 40.859 1.00 87.81 273 ASN A N 1
ATOM 2231 C CA . ASN A 1 273 ? -49.470 -8.275 39.545 1.00 87.81 273 ASN A CA 1
ATOM 2232 C C . ASN A 1 273 ? -49.333 -9.807 39.574 1.00 87.81 273 ASN A C 1
ATOM 2234 O O . ASN A 1 273 ? -49.364 -10.422 38.511 1.00 87.81 273 ASN A O 1
ATOM 2238 N N . LEU A 1 274 ? -49.212 -10.425 40.754 1.00 86.06 274 LEU A N 1
ATOM 2239 C CA . LEU A 1 274 ? -49.212 -11.884 40.905 1.00 86.06 274 LEU A CA 1
ATOM 2240 C C . LEU A 1 274 ? -50.620 -12.492 40.807 1.00 86.06 274 LEU A C 1
ATOM 2242 O O . LEU A 1 274 ? -50.748 -13.704 40.650 1.00 86.06 274 LEU A O 1
ATOM 2246 N N . PHE A 1 275 ? -51.664 -11.662 40.881 1.00 86.06 275 PHE A N 1
ATOM 2247 C CA . PHE A 1 275 ? -53.060 -12.086 40.924 1.00 86.06 275 PHE A CA 1
ATOM 2248 C C . PHE A 1 275 ? -53.829 -11.602 39.687 1.00 86.06 275 PHE A C 1
ATOM 2250 O O . PHE A 1 275 ? -53.498 -10.576 39.076 1.00 86.06 275 PHE A O 1
ATOM 2257 N N . GLN A 1 276 ? -54.880 -12.339 39.310 1.00 85.06 276 GLN A N 1
ATOM 2258 C CA . GLN A 1 276 ? -55.790 -11.904 38.250 1.00 85.06 276 GLN A CA 1
ATOM 2259 C C . GLN A 1 276 ? -56.492 -10.598 38.653 1.00 85.06 276 GLN A C 1
ATOM 2261 O O . GLN A 1 276 ? -56.638 -10.342 39.845 1.00 85.06 276 GLN A O 1
ATOM 2266 N N . PRO A 1 277 ? -56.958 -9.763 37.701 1.00 78.88 277 PRO A N 1
ATOM 2267 C CA . PRO A 1 277 ? -57.567 -8.467 38.010 1.00 78.88 277 PRO A CA 1
ATOM 2268 C C . PRO A 1 277 ? -58.691 -8.517 39.055 1.00 78.88 277 PRO A C 1
ATOM 2270 O O . PRO A 1 277 ? -58.821 -7.574 39.828 1.00 78.88 277 PRO A O 1
ATOM 2273 N N . ASN A 1 278 ? -59.445 -9.620 39.100 1.00 78.75 278 ASN A N 1
ATOM 2274 C CA . ASN A 1 278 ? -60.555 -9.836 40.032 1.00 78.75 278 ASN A CA 1
ATOM 2275 C C . ASN A 1 278 ? -60.105 -10.231 41.452 1.00 78.75 278 ASN A C 1
ATOM 2277 O O . ASN A 1 278 ? -60.878 -10.072 42.389 1.00 78.75 278 ASN A O 1
ATOM 2281 N N . ASP A 1 279 ? -58.867 -10.707 41.610 1.00 76.12 279 ASP A N 1
ATOM 2282 C CA . ASP A 1 279 ? -58.303 -11.218 42.869 1.00 76.12 279 ASP A CA 1
ATOM 2283 C C . ASP A 1 279 ? -57.270 -10.249 43.478 1.00 76.12 279 ASP A C 1
ATOM 2285 O O . ASP A 1 279 ? -56.538 -10.587 44.410 1.00 76.12 279 ASP A O 1
ATOM 2289 N N . ARG A 1 280 ? -57.156 -9.032 42.928 1.00 79.38 280 ARG A N 1
ATOM 2290 C CA . ARG A 1 280 ? -56.229 -8.010 43.425 1.00 79.38 280 ARG A CA 1
ATOM 2291 C C . ARG A 1 280 ? -56.738 -7.414 44.728 1.00 79.38 280 ARG A C 1
ATOM 2293 O O . ARG A 1 280 ? -57.899 -7.048 44.862 1.00 79.38 280 ARG A O 1
ATOM 2300 N N . THR A 1 281 ? -55.827 -7.241 45.674 1.00 69.50 281 THR A N 1
ATOM 2301 C CA . THR A 1 281 ? -56.138 -6.609 46.957 1.00 69.50 281 THR A CA 1
ATOM 2302 C C . THR A 1 281 ? -56.256 -5.088 46.816 1.00 69.50 281 THR A C 1
ATOM 2304 O O . THR A 1 281 ? -55.337 -4.421 46.327 1.00 69.50 281 THR A O 1
ATOM 2307 N N . HIS A 1 282 ? -57.380 -4.532 47.274 1.00 60.97 282 HIS A N 1
ATOM 2308 C CA . HIS A 1 282 ? -57.615 -3.093 47.384 1.00 60.97 282 HIS A CA 1
ATOM 2309 C C . HIS A 1 282 ? -57.253 -2.639 48.805 1.00 60.97 282 HIS A C 1
ATOM 2311 O O . HIS A 1 282 ? -58.044 -2.775 49.730 1.00 60.97 282 HIS A O 1
ATOM 2317 N N . SER A 1 283 ? -56.028 -2.149 49.014 1.00 55.97 283 SER A N 1
ATOM 2318 C CA . SER A 1 283 ? -55.690 -1.451 50.263 1.00 55.97 283 SER A CA 1
ATOM 2319 C C . SER A 1 283 ? -56.345 -0.068 50.221 1.00 55.97 283 SER A C 1
ATOM 2321 O O . SER A 1 283 ? -55.964 0.750 49.386 1.00 55.97 283 SER A O 1
ATOM 2323 N N . ASP A 1 284 ? -57.312 0.196 51.107 1.00 52.03 284 ASP A N 1
ATOM 2324 C CA . ASP A 1 284 ? -58.143 1.419 51.136 1.00 52.03 284 ASP A CA 1
ATOM 2325 C C . ASP A 1 284 ? -57.354 2.737 51.270 1.00 52.03 284 ASP A C 1
ATOM 2327 O O . ASP A 1 284 ? -57.906 3.822 51.099 1.00 52.03 284 ASP A O 1
ATOM 2331 N N . THR A 1 285 ? -56.052 2.684 51.569 1.00 53.81 285 THR A N 1
ATOM 2332 C CA . THR A 1 285 ? -55.220 3.887 51.771 1.00 53.81 285 THR A CA 1
ATOM 2333 C C . THR A 1 285 ? -53.815 3.818 51.168 1.00 53.81 285 THR A C 1
ATOM 2335 O O . THR A 1 285 ? -53.081 4.801 51.250 1.00 53.81 285 THR A O 1
ATOM 2338 N N . GLY A 1 286 ? -53.403 2.694 50.564 1.00 60.69 286 GLY A N 1
ATOM 2339 C CA . GLY A 1 286 ? -52.087 2.544 49.917 1.00 60.69 286 GLY A CA 1
ATOM 2340 C C . GLY A 1 286 ? -50.861 2.679 50.839 1.00 60.69 286 GLY A C 1
ATOM 2341 O O . GLY A 1 286 ? -49.736 2.624 50.350 1.00 60.69 286 GLY A O 1
ATOM 2342 N N . LYS A 1 287 ? -51.064 2.856 52.153 1.00 65.81 287 LYS A N 1
ATOM 2343 C CA . LYS A 1 287 ? -50.005 3.084 53.154 1.00 65.81 287 LYS A CA 1
ATOM 2344 C C . LYS A 1 287 ? -49.796 1.927 54.133 1.00 65.81 287 LYS A C 1
ATOM 2346 O O . LYS A 1 287 ? -48.744 1.868 54.752 1.00 65.81 287 LYS A O 1
ATOM 2351 N N . ASN A 1 288 ? -50.758 1.009 54.240 1.00 78.50 288 ASN A N 1
ATOM 2352 C CA . ASN A 1 288 ? -50.694 -0.143 55.142 1.00 78.50 288 ASN A CA 1
ATOM 2353 C C . ASN A 1 288 ? -50.739 -1.456 54.354 1.00 78.50 288 ASN A C 1
ATOM 2355 O O . ASN A 1 288 ? -51.463 -1.572 53.357 1.00 78.50 288 ASN A O 1
ATOM 2359 N N . LEU A 1 289 ? -49.982 -2.441 54.833 1.00 87.81 289 LEU A N 1
ATOM 2360 C CA . LEU A 1 289 ? -49.926 -3.795 54.295 1.00 87.81 289 LEU A CA 1
ATOM 2361 C C . LEU A 1 289 ? -50.961 -4.687 54.994 1.00 87.81 289 LEU A C 1
ATOM 2363 O O . LEU A 1 289 ? -51.213 -4.555 56.194 1.00 87.81 289 LEU A O 1
ATOM 2367 N N . THR A 1 290 ? -51.541 -5.637 54.257 1.00 89.06 290 THR A N 1
ATOM 2368 C CA . THR A 1 290 ? -52.330 -6.724 54.862 1.00 89.06 290 THR A CA 1
ATOM 2369 C C . THR A 1 290 ? -51.416 -7.734 55.567 1.00 89.06 290 THR A C 1
ATOM 2371 O O . THR A 1 290 ? -50.194 -7.707 55.397 1.00 89.06 290 THR A O 1
ATOM 2374 N N . ALA A 1 291 ? -51.982 -8.657 56.351 1.00 88.19 291 ALA A N 1
ATOM 2375 C CA . ALA A 1 291 ? -51.194 -9.705 57.003 1.00 88.19 291 ALA A CA 1
ATOM 2376 C C . ALA A 1 291 ? -50.429 -10.565 55.980 1.00 88.19 291 ALA A C 1
ATOM 2378 O O . ALA A 1 291 ? -49.248 -10.848 56.166 1.00 88.19 291 ALA A O 1
ATOM 2379 N N . GLU A 1 292 ? -51.064 -10.896 54.857 1.00 88.75 292 GLU A N 1
ATOM 2380 C CA . GLU A 1 292 ? -50.472 -11.654 53.754 1.00 88.75 292 GLU A CA 1
ATOM 2381 C C . GLU A 1 292 ? -49.343 -10.863 53.093 1.00 88.75 292 GLU A C 1
ATOM 2383 O O . GLU A 1 292 ? -48.243 -11.382 52.908 1.00 88.75 292 GLU A O 1
ATOM 2388 N N . MET A 1 293 ? -49.558 -9.574 52.817 1.00 90.69 293 MET A N 1
ATOM 2389 C CA . MET A 1 293 ? -48.506 -8.702 52.292 1.00 90.69 293 MET A CA 1
ATOM 2390 C C . MET A 1 293 ? -47.297 -8.631 53.230 1.00 90.69 293 MET A C 1
ATOM 2392 O O . MET A 1 293 ? -46.164 -8.643 52.753 1.00 90.69 293 MET A O 1
ATOM 2396 N N . ARG A 1 294 ? -47.511 -8.610 54.553 1.00 91.44 294 ARG A N 1
ATOM 2397 C CA . ARG A 1 294 ? -46.420 -8.641 55.540 1.00 91.44 294 ARG A CA 1
ATOM 2398 C C . ARG A 1 294 ? -45.651 -9.960 55.510 1.00 91.44 294 ARG A C 1
ATOM 2400 O O . ARG A 1 294 ? -44.430 -9.925 55.617 1.00 91.44 294 ARG A O 1
ATOM 2407 N N . ILE A 1 295 ? -46.311 -11.102 55.292 1.00 90.31 295 ILE A N 1
ATOM 2408 C CA . ILE A 1 295 ? -45.624 -12.393 55.082 1.00 90.31 295 ILE A CA 1
ATOM 2409 C C . ILE A 1 295 ? -44.680 -12.295 53.878 1.00 90.31 295 ILE A C 1
ATOM 2411 O O . ILE A 1 295 ? -43.493 -12.602 53.988 1.00 90.31 295 ILE A O 1
ATOM 2415 N N . PHE A 1 296 ? -45.179 -11.810 52.738 1.00 89.75 296 PHE A N 1
ATOM 2416 C CA . PHE A 1 296 ? -44.363 -11.637 51.533 1.00 89.75 296 PHE A CA 1
ATOM 2417 C C . PHE A 1 296 ? -43.242 -10.609 51.727 1.00 89.75 296 PHE A C 1
ATOM 2419 O O . PHE A 1 296 ? -42.135 -10.810 51.227 1.00 89.75 296 PHE A O 1
ATOM 2426 N N . ALA A 1 297 ? -43.497 -9.537 52.476 1.00 89.25 297 ALA A N 1
ATOM 2427 C CA . ALA A 1 297 ? -42.497 -8.537 52.828 1.00 89.25 297 ALA A CA 1
ATOM 2428 C C . ALA A 1 297 ? -41.369 -9.135 53.686 1.00 89.25 297 ALA A C 1
ATOM 2430 O O . ALA A 1 297 ? -40.196 -8.933 53.384 1.00 89.25 297 ALA A O 1
ATOM 2431 N N . LEU A 1 298 ? -41.699 -9.936 54.703 1.00 87.94 298 LEU A N 1
ATOM 2432 C CA . LEU A 1 298 ? -40.717 -10.620 55.554 1.00 87.94 298 LEU A CA 1
ATOM 2433 C C . LEU A 1 298 ? -39.855 -11.606 54.753 1.00 87.94 298 LEU A C 1
ATOM 2435 O O . LEU A 1 298 ? -38.632 -11.604 54.889 1.00 87.94 298 LEU A O 1
ATOM 2439 N N . ILE A 1 299 ? -40.466 -12.373 53.849 1.00 85.81 299 ILE A N 1
ATOM 2440 C CA . ILE A 1 299 ? -39.749 -13.265 52.925 1.00 85.81 299 ILE A CA 1
ATOM 2441 C C . ILE A 1 299 ? -38.822 -12.459 52.004 1.00 85.81 299 ILE A C 1
ATOM 2443 O O . ILE A 1 299 ? -37.672 -12.841 51.788 1.00 85.81 299 ILE A O 1
ATOM 2447 N N . ARG A 1 300 ? -39.284 -11.310 51.493 1.00 84.31 300 ARG A N 1
ATOM 2448 C CA . ARG A 1 300 ? -38.485 -10.399 50.655 1.00 84.31 300 ARG A CA 1
ATOM 2449 C C . ARG A 1 300 ? -37.276 -9.829 51.400 1.00 84.31 300 ARG A C 1
ATOM 2451 O O . ARG A 1 300 ? -36.241 -9.610 50.777 1.00 84.31 300 ARG A O 1
ATOM 2458 N N . LEU A 1 301 ? -37.395 -9.629 52.712 1.00 82.75 301 LEU A N 1
ATOM 2459 C CA . LEU A 1 301 ? -36.303 -9.226 53.603 1.00 82.75 301 LEU A CA 1
ATOM 2460 C C . LEU A 1 301 ? -35.373 -10.390 53.998 1.00 82.75 301 LEU A C 1
ATOM 2462 O O . LEU A 1 301 ? -34.401 -10.172 54.718 1.00 82.75 301 LEU A O 1
ATOM 2466 N N . GLY A 1 302 ? -35.637 -11.615 53.529 1.00 79.44 302 GLY A N 1
ATOM 2467 C CA . GLY A 1 302 ? -34.814 -12.796 53.798 1.00 79.44 302 GLY A CA 1
ATOM 2468 C C . GLY A 1 302 ? -35.216 -13.588 55.045 1.00 79.44 302 GLY A C 1
ATOM 2469 O O . GLY A 1 302 ? -34.457 -14.447 55.490 1.00 79.44 302 GLY A O 1
ATOM 2470 N N . ILE A 1 303 ? -36.391 -13.321 55.623 1.00 84.88 303 ILE A N 1
ATOM 2471 C CA . ILE A 1 303 ? -36.933 -14.076 56.757 1.00 84.88 303 ILE A CA 1
ATOM 2472 C C . ILE A 1 303 ? -37.856 -15.166 56.209 1.00 84.88 303 ILE A C 1
ATOM 2474 O O . ILE A 1 303 ? -39.007 -14.907 55.870 1.00 84.88 303 ILE A O 1
ATOM 2478 N N . PHE A 1 304 ? -37.340 -16.392 56.127 1.00 86.00 304 PHE A N 1
ATOM 2479 C CA . PHE A 1 304 ? -38.069 -17.550 55.584 1.00 86.00 304 PHE A CA 1
ATOM 2480 C C . PHE A 1 304 ? -38.633 -18.483 56.664 1.00 86.00 304 PHE A C 1
ATOM 2482 O O . PHE A 1 304 ? -39.459 -19.345 56.378 1.00 86.00 304 PHE A O 1
ATOM 2489 N N . GLU A 1 305 ? -38.178 -18.335 57.907 1.00 90.62 305 GLU A N 1
ATOM 2490 C CA . GLU A 1 305 ? -38.553 -19.202 59.023 1.00 90.62 305 GLU A CA 1
ATOM 2491 C C . GLU A 1 305 ? -40.003 -18.929 59.451 1.00 90.62 305 GLU A C 1
ATOM 2493 O O . GLU A 1 305 ? -40.312 -17.861 59.988 1.00 90.62 305 GLU A O 1
ATOM 2498 N N . SER A 1 306 ? -40.896 -19.905 59.246 1.00 86.75 306 SER A N 1
ATOM 2499 C CA . SER A 1 306 ? -42.329 -19.773 59.551 1.00 86.75 306 SER A CA 1
ATOM 2500 C C . SER A 1 306 ? -42.600 -19.406 61.014 1.00 86.75 306 SER A C 1
ATOM 2502 O O . SER A 1 306 ? -43.514 -18.632 61.280 1.00 86.75 306 SER A O 1
ATOM 2504 N N . GLU A 1 307 ? -41.772 -19.880 61.952 1.00 87.12 307 GLU A N 1
ATOM 2505 C CA . GLU A 1 307 ? -41.851 -19.516 63.374 1.00 87.12 307 GLU A CA 1
ATOM 2506 C C . GLU A 1 307 ? -41.651 -18.008 63.595 1.00 87.12 307 GLU A C 1
ATOM 2508 O O . GLU A 1 307 ? -42.409 -17.374 64.330 1.00 87.12 307 GLU A O 1
ATOM 2513 N N . ARG A 1 308 ? -40.665 -17.397 62.924 1.00 82.50 308 ARG A N 1
ATOM 2514 C CA . ARG A 1 308 ? -40.393 -15.956 63.054 1.00 82.50 308 ARG A CA 1
ATOM 2515 C C . ARG A 1 308 ? -41.499 -15.112 62.443 1.00 82.50 308 ARG A C 1
ATOM 2517 O O . ARG A 1 308 ? -41.853 -14.080 63.009 1.00 82.50 308 ARG A O 1
ATOM 2524 N N . ILE A 1 309 ? -42.045 -15.556 61.313 1.00 86.44 309 ILE A N 1
ATOM 2525 C CA . ILE A 1 309 ? -43.164 -14.890 60.640 1.00 86.44 309 ILE A CA 1
ATOM 2526 C C . ILE A 1 309 ? -44.419 -14.950 61.520 1.00 86.44 309 ILE A C 1
ATOM 2528 O O . ILE A 1 309 ? -45.042 -13.916 61.758 1.00 86.44 309 ILE A O 1
ATOM 2532 N N . ALA A 1 310 ? -44.753 -16.125 62.063 1.00 86.56 310 ALA A N 1
ATOM 2533 C CA . ALA A 1 310 ? -45.881 -16.297 62.978 1.00 86.56 310 ALA A CA 1
ATOM 2534 C C . ALA A 1 310 ? -45.718 -15.438 64.239 1.00 86.56 310 ALA A C 1
ATOM 2536 O O . ALA A 1 310 ? -46.633 -14.709 64.616 1.00 86.56 310 ALA A O 1
ATOM 2537 N N . LYS A 1 311 ? -44.514 -15.419 64.826 1.00 85.81 311 LYS A N 1
ATOM 2538 C CA . LYS A 1 311 ? -44.191 -14.572 65.980 1.00 85.81 311 LYS A CA 1
ATOM 2539 C C . LYS A 1 311 ? -44.360 -13.080 65.684 1.00 85.81 311 LYS A C 1
ATOM 2541 O O . LYS A 1 311 ? -44.883 -12.356 66.525 1.00 85.81 311 LYS A O 1
ATOM 2546 N N . PHE A 1 312 ? -43.940 -12.615 64.507 1.00 85.19 312 PHE A N 1
ATOM 2547 C CA . PHE A 1 312 ? -44.119 -11.221 64.093 1.00 85.19 312 PHE A CA 1
ATOM 2548 C C . PHE A 1 312 ? -45.602 -10.864 63.913 1.00 85.19 312 PHE A C 1
ATOM 2550 O O . PHE A 1 312 ? -46.059 -9.816 64.369 1.00 85.19 312 PHE A O 1
ATOM 2557 N N . LEU A 1 313 ? -46.375 -11.748 63.283 1.00 86.56 313 LEU A N 1
ATOM 2558 C CA . LEU A 1 313 ? -47.808 -11.552 63.036 1.00 86.56 313 LEU A CA 1
ATOM 2559 C C . LEU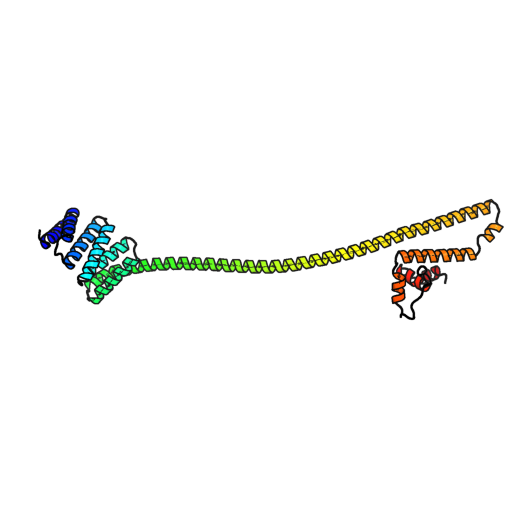 A 1 313 ? -48.689 -11.867 64.252 1.00 86.56 313 LEU A C 1
ATOM 2561 O O . LEU A 1 313 ? -49.886 -11.592 64.227 1.00 86.56 313 LEU A O 1
ATOM 2565 N N . ASN A 1 314 ? -48.085 -12.375 65.330 1.00 82.50 314 ASN A N 1
ATOM 2566 C CA . ASN A 1 314 ? -48.756 -12.785 66.556 1.00 82.50 314 ASN A CA 1
ATOM 2567 C C . ASN A 1 314 ? -49.859 -13.834 66.289 1.00 82.50 314 ASN A C 1
ATOM 2569 O O . ASN A 1 314 ? -50.980 -13.696 66.791 1.00 82.50 314 ASN A O 1
ATOM 2573 N N . TYR A 1 315 ? -49.520 -14.848 65.486 1.00 79.75 315 TYR A N 1
ATOM 2574 C CA . TYR A 1 315 ? -50.345 -16.031 65.216 1.00 79.75 315 TYR A CA 1
ATOM 2575 C C . TYR A 1 315 ? -50.008 -17.215 66.114 1.00 79.75 315 TYR A C 1
ATOM 2577 O O . TYR A 1 315 ? -48.837 -17.317 66.550 1.00 79.75 315 TYR A O 1
#

Organism: NCBI:txid433724

Solvent-accessible surface area (backbone atoms only — not comparable to full-atom values): 16834 Å² total; per-residue (Å²): 128,54,73,67,52,33,52,54,50,17,52,50,28,46,75,69,67,38,51,72,60,15,48,52,29,39,56,52,49,76,70,46,88,87,69,49,44,59,61,47,15,55,44,26,35,52,47,10,50,50,27,43,77,70,69,37,56,69,58,12,50,53,26,17,49,50,10,35,53,23,23,55,73,55,68,66,61,57,43,62,39,33,38,51,41,15,49,57,28,41,78,69,69,40,41,70,60,14,43,52,33,34,48,52,24,42,50,51,22,55,74,72,64,36,63,68,56,40,56,64,39,62,72,47,47,62,57,44,48,48,55,49,48,53,55,53,50,53,54,50,52,53,51,52,52,51,52,52,53,53,52,52,52,51,52,53,52,53,52,51,50,53,51,50,53,54,50,52,55,52,50,51,55,50,51,54,51,50,54,53,50,50,51,52,50,52,52,52,50,51,54,50,51,52,54,47,52,53,50,51,52,50,53,55,50,52,52,50,54,52,50,54,50,51,52,52,52,51,51,48,51,53,51,51,51,53,32,58,76,69,68,42,60,71,61,52,63,68,71,67,41,74,68,58,59,51,51,52,49,52,52,48,50,52,52,48,30,49,52,51,39,69,76,38,73,60,45,69,62,57,55,39,68,77,39,56,86,90,68,43,81,80,57,97,75,78,61,66,67,53,75,68,53,47,54,55,48,41,42,74,74,70,52,75,54,65,68,60,53,31,60,74,71,70,105

pLDDT: mean 88.14, std 8.19, range [52.03, 98.5]

Radius of gyration: 64.74 Å; Cα contacts (8 Å, |Δi|>4): 211; chains: 1; bounding box: 113×45×165 Å

Nearest PDB structures (foldseek):
  4wnd-assembly1_A  TM=9.139E-01  e=2.579E-03  Homo sapiens
  4wne-assembly1_A  TM=8.466E-01  e=4.484E-03  Homo sapiens
  5dbk-assembly1_B  TM=8.503E-01  e=3.031E-02  Bacillus thuringiensis Bt407
  4gpk-assembly3_K  TM=6.556E-01  e=4.310E-02  Bacillus thuringiensis serovar thuringiensis
  9hmf-assembly1_K  TM=2.556E-01  e=1.178E-01  Campylobacter jejuni

Mean predicted aligned error: 14.16 Å